Protein AF-A0A8S2XPZ8-F1 (afdb_monomer)

Mean predicted aligned error: 6.96 Å

Secondary structure (DSSP, 8-state):
---HHHHHHHHHHHHHHHHHHTGGG-HHHHHH---STTHHHHHHHHHHHHSS-GGGTTT-EEEEEEEETTTEEEEEEEE----S-SSS-HHHHHHHHHHHHHHHHHTPPP--HHHHHHHHHHHHHTTT-SSB---S-GGGPPTT-EEEEEE-TT--EEEEE--GGG--S-TT--HHHHHHHHHHHHHHTT--

Sequence (192 aa):
SNDKDLERELIQLSQELYEQKTLPGLYFSQNMGNMYTPSAYYSLFSFLSSKPDAEQLYGQRILLFSYGSGLASSMYSLVCRKVQESRFTLTQLQKSIRRARHILDHERIELAPDLIDKLLTEREKNDHQVPFVPSQPIGILKPGDIYLKSIDKNHRRFYEKFHADDTSMNKNTDIPQLYTQYFQDHQINGST

Organism: NCBI:txid392030

Foldseek 3Di:
DDDVVVVVVVCVVCVVVCVVQQVQLCVCCVLPPDPAPCSQVSSVLSNLLSDPDLVVQAQDKHWTWHDDPPGDIDIDIDHQHQDPDDPPHSVVSSVVSVVVVCCSVPVDDDEDPVLVVVVVVVCVVCVPDAFDADPADPVSDDQQDKDWGTAHPVRDTDIDGDHPVVPPDDPPDPNNVSSVVVVVVVVVVVPD

Solvent-accessible surface area (backbone atoms only — not comparable to full-atom values): 11766 Å² total; per-residue (Å²): 138,83,61,66,67,61,50,53,52,51,51,64,74,39,41,71,57,37,60,72,72,44,52,48,22,37,57,48,46,76,77,68,48,88,66,64,89,56,42,58,56,41,22,49,49,21,37,60,54,65,44,95,48,54,76,80,42,50,75,41,73,48,80,46,71,45,79,46,93,94,81,54,68,53,75,52,74,49,68,39,70,86,67,92,59,85,79,85,32,61,60,55,52,36,53,55,49,50,52,53,48,50,42,65,77,71,66,62,82,82,68,58,69,72,57,51,51,51,54,52,53,52,52,60,69,52,54,92,56,62,63,37,63,75,81,71,82,69,84,83,64,50,73,69,42,74,46,77,55,34,29,39,80,82,70,50,74,41,70,44,66,42,52,74,82,75,54,90,62,65,99,78,67,57,59,62,58,53,53,53,50,51,53,54,58,56,56,66,70,69,77,120

Radius of gyration: 22.33 Å; Cα contacts (8 Å, |Δi|>4): 172; chains: 1; bounding box: 45×51×55 Å

InterPro domains:
  IPR013746 Hydroxymethylglutaryl-coenzyme A synthase, C-terminal domain [PF08540] (2-160)
  IPR016039 Thiolase-like [G3DSA:3.40.47.10] (1-162)
  IPR016039 Thiolase-like [SSF53901] (9-159)

Nearest PDB structures (foldseek):
  2p8u-assembly1_B  TM=9.304E-01  e=2.264E-10  Homo sapiens
  2wya-assembly2_D  TM=9.176E-01  e=1.082E-09  Homo sapiens
  7cqt-assembly1_A  TM=9.306E-01  e=4.067E-09  Brassica juncea
  7cqt-assembly1_B  TM=9.323E-01  e=3.342E-08  Brassica juncea
  2f9a-assembly1_A-2  TM=8.661E-01  e=1.623E-08  Brassica juncea

Structure (mmCIF, N/CA/C/O backbone):
data_AF-A0A8S2XPZ8-F1
#
_entry.id   AF-A0A8S2XPZ8-F1
#
loop_
_atom_site.group_PDB
_atom_site.id
_atom_site.type_symbol
_atom_site.label_atom_id
_atom_site.label_alt_id
_atom_site.label_comp_id
_atom_site.label_asym_id
_atom_site.label_entity_id
_atom_site.label_seq_id
_atom_site.pdbx_PDB_ins_code
_atom_site.Cartn_x
_atom_site.Cartn_y
_atom_site.Cartn_z
_atom_site.occupancy
_atom_site.B_iso_or_equiv
_atom_site.auth_seq_id
_atom_site.auth_comp_id
_atom_site.auth_asym_id
_atom_site.auth_atom_id
_atom_site.pdbx_PDB_model_num
ATOM 1 N N . SER A 1 1 ? -16.728 29.020 -1.779 1.00 51.88 1 SER A N 1
ATOM 2 C CA . SER A 1 1 ? -16.481 29.614 -0.456 1.00 51.88 1 SER A CA 1
ATOM 3 C C . SER A 1 1 ? -15.532 28.685 0.269 1.00 51.88 1 SER A C 1
ATOM 5 O O . SER A 1 1 ? -15.907 27.536 0.452 1.00 51.88 1 SER A O 1
ATOM 7 N N . ASN A 1 2 ? -14.295 29.105 0.539 1.00 70.75 2 ASN A N 1
ATOM 8 C CA . ASN A 1 2 ? -13.342 28.320 1.325 1.00 70.75 2 ASN A CA 1
ATOM 9 C C . ASN A 1 2 ? -12.983 29.166 2.548 1.00 70.75 2 ASN A C 1
ATOM 11 O O . ASN A 1 2 ? -12.209 30.117 2.430 1.00 70.75 2 ASN A O 1
ATOM 15 N N . ASP A 1 3 ? -13.658 28.899 3.661 1.00 90.44 3 ASP A N 1
ATOM 16 C CA . ASP A 1 3 ? -13.519 29.666 4.895 1.00 90.44 3 ASP A CA 1
ATOM 17 C C . ASP A 1 3 ? -12.366 29.088 5.723 1.00 90.44 3 ASP A C 1
ATOM 19 O O . ASP A 1 3 ? -12.495 28.050 6.374 1.00 90.44 3 ASP A O 1
ATOM 23 N N . LYS A 1 4 ? -11.212 29.758 5.647 1.00 90.88 4 LYS A N 1
ATOM 24 C CA . LYS A 1 4 ? -9.979 29.332 6.320 1.00 90.88 4 LYS A CA 1
ATOM 25 C C . LYS A 1 4 ? -10.045 29.479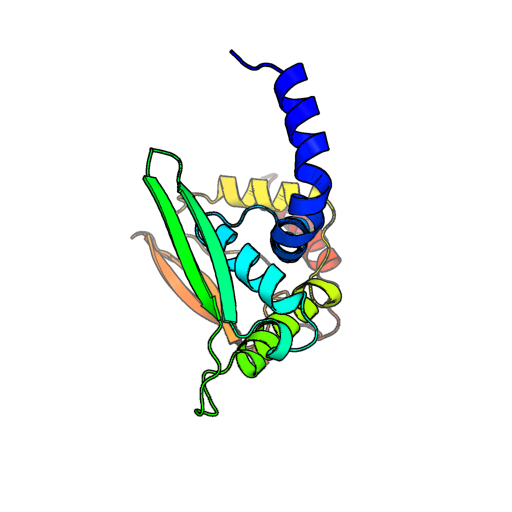 7.838 1.00 90.88 4 LYS A C 1
ATOM 27 O O . LYS A 1 4 ? -9.281 28.809 8.533 1.00 90.88 4 LYS A O 1
ATOM 32 N N . ASP A 1 5 ? -10.881 30.378 8.349 1.00 91.69 5 ASP A N 1
ATOM 33 C CA . ASP A 1 5 ? -10.999 30.584 9.790 1.00 91.69 5 ASP A CA 1
ATOM 34 C C . ASP A 1 5 ? -11.887 29.495 10.399 1.00 91.69 5 ASP A C 1
ATOM 36 O O . ASP A 1 5 ? -11.485 28.887 11.392 1.00 91.69 5 ASP A O 1
ATOM 40 N N . LEU A 1 6 ? -12.985 29.132 9.722 1.00 93.00 6 LEU A N 1
ATOM 41 C CA . LEU A 1 6 ? -13.787 27.954 10.073 1.00 93.00 6 LEU A CA 1
ATOM 42 C C . LEU A 1 6 ? -12.962 26.657 10.008 1.00 93.00 6 LEU A C 1
ATOM 44 O O . LEU A 1 6 ? -13.044 25.825 10.909 1.00 93.00 6 LEU A O 1
ATOM 48 N N . GLU A 1 7 ? -12.147 26.477 8.962 1.00 92.69 7 GLU A N 1
ATOM 49 C CA . GLU A 1 7 ? -11.255 25.315 8.841 1.00 92.69 7 GLU A CA 1
ATOM 50 C C . GLU A 1 7 ? -10.293 25.219 10.035 1.00 92.69 7 GLU A C 1
ATOM 52 O O . GLU A 1 7 ? -10.154 24.154 10.640 1.00 92.69 7 GLU A O 1
ATOM 57 N N . ARG A 1 8 ? -9.662 26.338 10.417 1.00 93.19 8 ARG A N 1
ATOM 58 C CA . ARG A 1 8 ? -8.725 26.387 11.547 1.00 93.19 8 ARG A CA 1
ATOM 59 C C . ARG A 1 8 ? -9.405 26.017 12.863 1.00 93.19 8 ARG A C 1
ATOM 61 O O . ARG A 1 8 ? -8.837 25.248 13.637 1.00 93.19 8 ARG A O 1
ATOM 68 N N . GLU A 1 9 ? -10.603 26.541 13.102 1.00 94.88 9 GLU A N 1
ATOM 69 C CA . GLU A 1 9 ? -11.381 26.245 14.305 1.00 94.88 9 GLU A CA 1
ATOM 70 C C . GLU A 1 9 ? -11.776 24.761 14.367 1.00 94.88 9 GLU A C 1
ATOM 72 O O . GLU A 1 9 ? -11.548 24.097 15.378 1.00 94.88 9 GLU A O 1
ATOM 77 N N . LEU A 1 10 ? -12.272 24.190 13.262 1.00 94.44 10 LEU A N 1
ATOM 78 C CA . LEU A 1 10 ? -12.634 22.770 13.191 1.00 94.44 10 LEU A CA 1
ATOM 79 C C . LEU A 1 10 ? -11.428 21.841 13.384 1.00 94.44 10 LEU A C 1
ATOM 81 O O . LEU A 1 10 ? -11.558 20.804 14.039 1.00 94.44 10 LEU A O 1
ATOM 85 N N . ILE A 1 11 ? -10.255 22.197 12.851 1.00 94.88 11 ILE A N 1
ATOM 86 C CA . ILE A 1 11 ? -9.014 21.440 13.079 1.00 94.88 11 ILE A CA 1
ATOM 87 C C . ILE A 1 11 ? -8.659 21.438 14.569 1.00 94.88 11 ILE A C 1
ATOM 89 O O . ILE A 1 11 ? -8.387 20.374 15.122 1.00 94.88 11 ILE A O 1
ATOM 93 N N . GLN A 1 12 ? -8.708 22.596 15.234 1.00 95.19 12 GLN A N 1
ATOM 94 C CA . GLN A 1 12 ? -8.408 22.695 16.666 1.00 95.19 12 GLN A CA 1
ATOM 95 C C . GLN A 1 12 ? -9.396 21.883 17.511 1.00 95.19 12 GLN A C 1
ATOM 97 O O . GLN A 1 12 ? -8.982 21.107 18.370 1.00 95.19 12 GLN A O 1
ATOM 102 N N . LEU A 1 13 ? -10.696 21.994 17.229 1.00 96.62 13 LEU A N 1
ATOM 103 C CA . LEU A 1 13 ? -11.740 21.264 17.955 1.00 96.62 13 LEU A CA 1
ATOM 104 C C . LEU A 1 13 ? -11.669 19.744 17.744 1.00 96.62 13 LEU A C 1
ATOM 106 O O . LEU A 1 13 ? -12.051 18.978 18.627 1.00 96.62 13 LEU A O 1
ATOM 110 N N . SER A 1 14 ? -11.201 19.291 16.578 1.00 96.38 14 SER A N 1
ATOM 111 C CA . SER A 1 14 ? -11.134 17.865 16.230 1.00 96.38 14 SER A CA 1
ATOM 112 C C . SER A 1 14 ? -9.785 17.207 16.521 1.00 96.38 14 SER A C 1
ATOM 114 O O . SER A 1 14 ? -9.662 15.997 16.317 1.00 96.38 14 SER A O 1
ATOM 116 N N . GLN A 1 15 ? -8.797 17.952 17.028 1.00 97.25 15 GLN A N 1
ATOM 117 C CA . GLN A 1 15 ? -7.425 17.473 17.202 1.00 97.25 15 GLN A CA 1
ATOM 118 C C . GLN A 1 15 ? -7.344 16.179 18.025 1.00 97.25 15 GLN A C 1
ATOM 120 O O . GLN A 1 15 ? -6.780 15.190 17.559 1.00 97.25 15 GLN A O 1
ATOM 125 N N . GLU A 1 16 ? -7.963 16.145 19.207 1.00 97.69 16 GLU A N 1
ATOM 126 C CA . GLU A 1 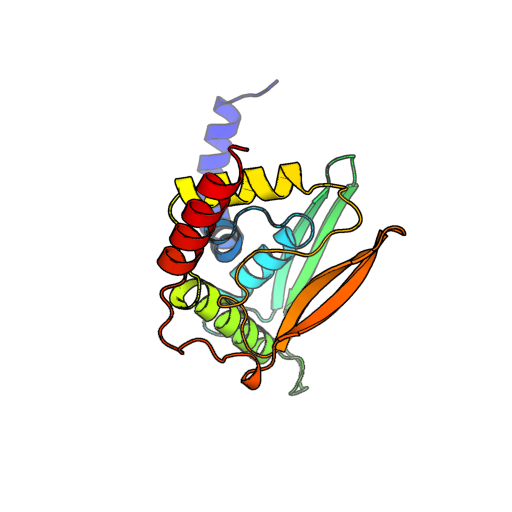16 ? -7.931 14.961 20.075 1.00 97.69 16 GLU A CA 1
ATOM 127 C C . GLU A 1 16 ? -8.571 13.739 19.390 1.00 97.69 16 GLU A C 1
ATOM 129 O O . GLU A 1 16 ? -8.035 12.628 19.413 1.00 97.69 16 GLU A O 1
ATOM 134 N N . LEU A 1 17 ? -9.704 13.943 18.708 1.00 96.62 17 LEU A N 1
ATOM 135 C CA . LEU A 1 17 ? -10.384 12.881 17.969 1.00 96.62 17 LEU A CA 1
ATOM 136 C C . LEU A 1 17 ? -9.533 12.371 16.805 1.00 96.62 17 LEU A C 1
ATOM 138 O O . LEU A 1 17 ? -9.491 11.164 16.563 1.00 96.62 17 LEU A O 1
ATOM 142 N N . TYR A 1 18 ? -8.858 13.269 16.092 1.00 96.62 18 TYR A N 1
ATOM 143 C CA . TYR A 1 18 ? -7.959 12.922 15.002 1.00 96.62 18 TYR A CA 1
ATOM 144 C C . TYR A 1 18 ? -6.771 12.093 15.502 1.00 96.62 18 TYR A C 1
ATOM 146 O O . TYR A 1 18 ? -6.497 11.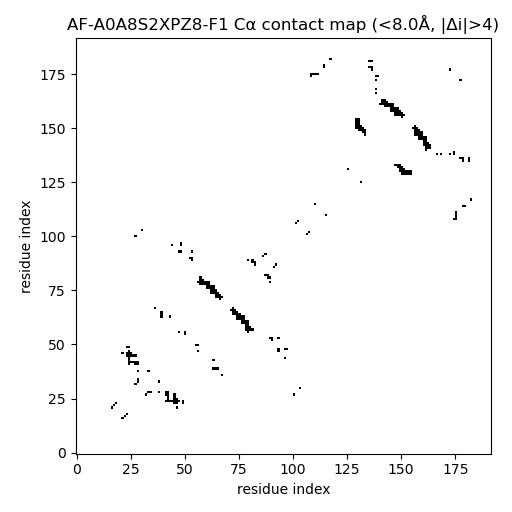028 14.942 1.00 96.62 18 TYR A O 1
ATOM 154 N N . GLU A 1 19 ? -6.111 12.527 16.576 1.00 96.75 19 GLU A N 1
ATOM 155 C CA . GLU A 1 19 ? -4.972 11.825 17.178 1.00 96.75 19 GLU A CA 1
ATOM 156 C C . GLU A 1 19 ? -5.354 10.413 17.641 1.00 96.75 19 GLU A C 1
ATOM 158 O O . GLU A 1 19 ? -4.600 9.459 17.445 1.00 96.75 19 GLU A O 1
ATOM 163 N N . GLN A 1 20 ? -6.558 10.248 18.193 1.00 94.69 20 GLN A N 1
ATOM 164 C CA . GLN A 1 20 ? -7.028 8.955 18.687 1.00 94.69 20 GLN A CA 1
ATOM 165 C C . GLN A 1 20 ? -7.553 8.027 17.581 1.00 94.69 20 GLN A C 1
ATOM 167 O O . GLN A 1 20 ? -7.330 6.813 17.638 1.00 94.69 20 GLN A O 1
ATOM 172 N N . LYS A 1 21 ? -8.291 8.564 16.599 1.00 95.62 21 LYS A N 1
ATOM 173 C CA . LYS A 1 21 ? -9.099 7.761 15.659 1.00 95.62 21 LYS A CA 1
ATOM 174 C C . LYS A 1 21 ? -8.547 7.704 14.240 1.00 95.62 21 LYS A C 1
ATOM 176 O O . LYS A 1 21 ? -8.837 6.740 13.537 1.00 95.62 21 LYS A O 1
ATOM 181 N N . THR A 1 22 ? -7.753 8.688 13.829 1.00 96.06 22 THR A N 1
ATOM 182 C CA . THR A 1 22 ? -7.311 8.831 12.435 1.00 96.06 22 THR A CA 1
ATOM 183 C C . THR A 1 22 ? -5.806 8.676 12.300 1.00 96.06 22 THR A C 1
ATOM 185 O O . THR A 1 22 ? -5.358 7.873 11.485 1.00 96.06 22 THR A O 1
ATOM 188 N N . LEU A 1 23 ? -5.022 9.371 13.129 1.00 97.12 23 LEU A N 1
ATOM 189 C CA . LEU A 1 23 ? -3.558 9.362 13.081 1.00 97.12 23 LEU A CA 1
ATOM 190 C C . LEU A 1 23 ? -2.943 7.944 13.096 1.00 97.12 23 LEU A C 1
ATOM 192 O O . LEU A 1 23 ? -2.063 7.683 12.271 1.00 97.12 23 LEU A O 1
ATOM 196 N N . PRO A 1 24 ? -3.421 6.976 13.910 1.00 96.25 24 PRO A N 1
ATOM 197 C CA . PRO A 1 24 ? -2.881 5.613 13.888 1.00 96.25 24 PRO A CA 1
ATOM 198 C C . PRO A 1 24 ? -3.115 4.886 12.552 1.00 96.25 24 PRO A C 1
ATOM 200 O O . PRO A 1 24 ? -2.430 3.915 12.236 1.00 96.25 24 PRO A O 1
ATOM 203 N N . GLY A 1 25 ? -4.079 5.357 11.757 1.00 96.12 25 GLY A N 1
ATOM 204 C CA . GLY A 1 25 ? -4.404 4.877 10.419 1.00 96.12 25 GLY A CA 1
ATOM 205 C C . GLY A 1 25 ? -3.558 5.485 9.295 1.00 96.12 25 GLY A C 1
ATOM 206 O O . GLY A 1 25 ? -3.831 5.203 8.133 1.00 96.12 25 GLY A O 1
ATOM 207 N N . LEU A 1 26 ? -2.556 6.322 9.580 1.00 96.19 26 LEU A N 1
ATOM 208 C CA . LEU A 1 26 ? -1.812 7.040 8.531 1.00 96.19 26 LEU A CA 1
ATOM 209 C C . LEU A 1 26 ? -0.425 6.474 8.217 1.00 96.19 26 LEU A C 1
ATOM 211 O O . LEU A 1 26 ? 0.185 6.910 7.246 1.00 96.19 26 LEU A O 1
ATOM 215 N N . TYR A 1 27 ? 0.051 5.483 8.977 1.00 96.19 27 TYR A N 1
ATOM 216 C CA . TYR A 1 27 ? 1.421 4.974 8.871 1.00 96.19 27 TYR A CA 1
ATOM 217 C C . TYR A 1 27 ? 1.841 4.599 7.441 1.00 96.19 27 TYR A C 1
ATOM 219 O O . TYR A 1 27 ? 2.825 5.127 6.926 1.00 96.19 27 TYR A O 1
ATOM 227 N N . PHE A 1 28 ? 1.101 3.704 6.778 1.00 95.38 28 PHE A N 1
ATOM 228 C CA . PHE A 1 28 ? 1.448 3.273 5.420 1.00 95.38 28 PHE A CA 1
ATOM 229 C C . PHE A 1 28 ? 1.336 4.425 4.417 1.00 95.38 28 PHE A C 1
ATOM 231 O O . PHE A 1 28 ? 2.235 4.608 3.603 1.00 95.38 28 PHE A O 1
ATOM 238 N N . SER A 1 29 ? 0.288 5.244 4.512 1.00 93.69 29 SER A N 1
ATOM 239 C CA . SER A 1 29 ? 0.068 6.375 3.602 1.00 93.69 29 SER A CA 1
ATOM 240 C C . SER A 1 29 ? 1.183 7.424 3.694 1.00 93.69 29 SER A C 1
ATOM 242 O O . SER A 1 29 ? 1.612 7.947 2.671 1.00 93.69 29 SER A O 1
ATOM 244 N N . GLN A 1 30 ? 1.701 7.693 4.897 1.00 94.94 30 GLN A N 1
ATOM 245 C CA . GLN A 1 30 ? 2.823 8.617 5.109 1.00 94.94 30 GLN A CA 1
ATOM 246 C C . GLN A 1 30 ? 4.147 8.092 4.535 1.00 94.94 30 GLN A C 1
ATOM 248 O O . GLN A 1 30 ? 4.971 8.883 4.092 1.00 94.94 30 GLN A O 1
ATOM 253 N N . ASN A 1 31 ? 4.351 6.772 4.522 1.00 95.00 31 ASN A N 1
ATOM 254 C CA . ASN A 1 31 ? 5.620 6.156 4.119 1.00 95.00 31 ASN A CA 1
ATOM 255 C C . ASN A 1 31 ? 5.646 5.650 2.663 1.00 95.00 31 ASN A C 1
ATOM 257 O O . ASN A 1 31 ? 6.723 5.379 2.124 1.00 95.00 31 ASN A O 1
ATOM 261 N N . MET A 1 32 ? 4.477 5.493 2.032 1.00 93.06 32 MET A N 1
ATOM 262 C CA . MET A 1 32 ? 4.320 4.967 0.668 1.00 93.06 32 MET A CA 1
ATOM 263 C C . MET A 1 32 ? 3.649 5.947 -0.303 1.00 93.06 32 MET A C 1
ATOM 265 O O . MET A 1 32 ? 3.657 5.702 -1.507 1.00 93.06 32 MET A O 1
ATOM 269 N N . GLY A 1 33 ? 3.060 7.036 0.196 1.00 93.12 33 GLY A N 1
ATOM 270 C CA . GLY A 1 33 ? 2.279 7.961 -0.618 1.00 93.12 33 GLY A CA 1
ATOM 271 C C . GLY A 1 33 ? 0.923 7.388 -1.043 1.00 93.12 33 GLY A C 1
ATOM 272 O O . GLY A 1 33 ? 0.385 6.457 -0.439 1.00 93.12 33 GLY A O 1
ATOM 273 N N . ASN A 1 34 ? 0.336 7.984 -2.084 1.00 92.56 34 ASN A N 1
ATOM 274 C CA . ASN A 1 34 ? -0.973 7.578 -2.585 1.00 92.56 34 ASN A CA 1
ATOM 275 C C . ASN A 1 34 ? -0.871 6.311 -3.444 1.00 92.56 34 ASN A C 1
ATOM 277 O O . ASN A 1 34 ? -0.185 6.295 -4.461 1.00 92.56 34 ASN A O 1
ATOM 281 N N . MET A 1 35 ? -1.628 5.280 -3.073 1.00 92.38 35 MET A N 1
ATOM 282 C CA . MET A 1 35 ? -1.703 4.019 -3.808 1.00 92.38 35 MET A CA 1
ATOM 283 C C . MET A 1 35 ? -2.998 3.863 -4.615 1.00 92.38 35 MET A C 1
ATOM 285 O O . MET A 1 35 ? -3.239 2.792 -5.159 1.00 92.38 35 MET A O 1
ATOM 289 N N . TYR A 1 36 ? -3.825 4.909 -4.713 1.00 93.38 36 TYR A N 1
ATOM 290 C CA . TYR A 1 36 ? -5.157 4.902 -5.327 1.00 93.38 36 TYR A CA 1
ATOM 291 C C . TYR A 1 36 ? -6.142 3.974 -4.597 1.00 93.38 36 TYR A C 1
ATOM 293 O O . TYR A 1 36 ? -6.367 4.124 -3.398 1.00 93.38 36 TYR A O 1
ATOM 301 N N . THR A 1 37 ? -6.769 3.029 -5.300 1.00 93.88 37 THR A N 1
ATOM 302 C CA . THR A 1 37 ? -7.821 2.142 -4.782 1.00 93.88 37 THR A CA 1
ATOM 303 C C . THR A 1 37 ? -7.503 1.484 -3.427 1.00 93.88 37 THR A C 1
ATOM 305 O O . THR A 1 37 ? -8.373 1.502 -2.553 1.00 93.88 37 THR A O 1
ATOM 308 N N . PRO A 1 38 ? -6.302 0.925 -3.178 1.00 94.44 38 PRO A N 1
ATOM 309 C CA . PRO A 1 38 ? -5.988 0.310 -1.894 1.00 94.44 38 PRO A CA 1
ATOM 310 C C . PRO A 1 38 ? -5.738 1.297 -0.738 1.00 94.44 38 PRO A C 1
ATOM 312 O O . PRO A 1 38 ? -5.680 0.844 0.405 1.00 94.44 38 PRO A O 1
ATOM 315 N N . SER A 1 39 ? -5.616 2.613 -0.970 1.00 94.44 39 SER A N 1
ATOM 316 C CA . SER A 1 39 ? -5.226 3.593 0.065 1.00 94.44 39 SER A CA 1
ATOM 317 C C . SER A 1 39 ? -6.099 3.522 1.327 1.00 94.44 39 SER A C 1
ATOM 319 O O . SER A 1 39 ? -5.573 3.479 2.438 1.00 94.44 39 SER A O 1
ATOM 321 N N . ALA A 1 40 ? -7.425 3.402 1.182 1.00 94.62 40 ALA A N 1
ATOM 322 C CA . ALA A 1 40 ? -8.335 3.277 2.328 1.00 94.62 40 ALA A CA 1
ATOM 323 C C . ALA A 1 40 ? -8.084 2.000 3.162 1.00 94.62 40 ALA A C 1
ATOM 325 O O . ALA A 1 40 ? -8.188 2.016 4.390 1.00 94.62 40 ALA A O 1
ATOM 326 N N . TYR A 1 41 ? -7.706 0.895 2.513 1.00 95.81 41 TYR A N 1
ATOM 327 C CA . TYR A 1 41 ? -7.411 -0.374 3.183 1.00 95.81 41 TYR A CA 1
ATOM 328 C C . TYR A 1 41 ? -6.034 -0.368 3.847 1.00 95.81 41 TYR A C 1
ATOM 330 O O . TYR A 1 41 ? -5.870 -0.936 4.923 1.00 95.81 41 TYR A O 1
ATOM 338 N N . TYR A 1 42 ? -5.053 0.328 3.274 1.00 95.44 42 TYR A N 1
ATOM 339 C CA . TYR A 1 42 ? -3.777 0.558 3.952 1.00 95.44 42 TYR A CA 1
ATOM 340 C C . TYR A 1 42 ? -3.934 1.427 5.197 1.00 95.44 42 TYR A C 1
ATOM 342 O O . TYR A 1 42 ? -3.246 1.192 6.196 1.00 95.44 42 TYR A O 1
ATOM 350 N N . SER A 1 43 ? -4.883 2.365 5.198 1.00 95.88 43 SER A N 1
ATOM 351 C CA . SER A 1 43 ? -5.227 3.087 6.420 1.00 95.88 43 SER A CA 1
ATOM 352 C C . SER A 1 43 ? -5.840 2.178 7.485 1.00 95.88 43 SER A C 1
ATOM 354 O O . SER A 1 43 ? -5.447 2.237 8.652 1.00 95.88 43 SER A O 1
ATOM 356 N N . LEU A 1 44 ? -6.716 1.252 7.084 1.00 96.69 44 LEU A N 1
ATOM 357 C CA . LEU A 1 44 ? -7.218 0.203 7.974 1.00 96.69 44 LEU A CA 1
ATOM 358 C C . LEU A 1 44 ? -6.079 -0.668 8.525 1.00 96.69 44 LEU A C 1
ATOM 360 O O . LEU A 1 44 ? -6.012 -0.891 9.731 1.00 96.69 44 LEU A O 1
ATOM 364 N N . PHE A 1 45 ? -5.161 -1.140 7.680 1.00 96.06 45 PHE A N 1
ATOM 365 C CA . PHE A 1 45 ? -4.034 -1.966 8.122 1.00 96.06 45 PHE A CA 1
ATOM 366 C C . PHE A 1 45 ? -3.098 -1.215 9.071 1.00 96.06 45 PHE A C 1
ATOM 368 O O . PHE A 1 45 ? -2.674 -1.785 10.078 1.00 96.06 45 PHE A O 1
ATOM 375 N N . SER A 1 46 ? -2.838 0.069 8.805 1.00 96.25 46 SER A N 1
ATOM 376 C CA . SER A 1 46 ? -2.092 0.948 9.712 1.00 96.25 46 SER A CA 1
ATOM 377 C C . SER A 1 46 ? -2.759 0.972 11.087 1.00 96.25 46 SER A C 1
ATOM 379 O O . SER A 1 46 ? -2.125 0.609 12.080 1.00 96.25 46 SER A O 1
ATOM 381 N N . PHE A 1 47 ? -4.066 1.257 11.131 1.00 96.75 47 PHE A N 1
ATOM 382 C CA . PHE A 1 47 ? -4.831 1.317 12.375 1.00 96.75 47 PHE A CA 1
ATOM 383 C C . PHE A 1 47 ? -4.805 -0.018 13.132 1.00 96.75 47 PHE A C 1
ATOM 385 O O . PHE A 1 47 ? -4.488 -0.044 14.322 1.00 96.75 47 PHE A O 1
ATOM 392 N N . LEU A 1 48 ? -5.061 -1.139 12.450 1.00 96.00 48 LEU A N 1
ATOM 393 C CA . LEU A 1 48 ? -5.033 -2.473 13.061 1.00 96.00 48 LEU A CA 1
ATOM 394 C C . LEU A 1 48 ? -3.648 -2.820 13.627 1.00 96.00 48 LEU A C 1
ATOM 396 O O . LEU A 1 48 ? -3.555 -3.442 14.684 1.00 96.00 48 LEU A O 1
ATOM 400 N N . SER A 1 49 ? -2.569 -2.416 12.953 1.00 94.19 49 SER A N 1
ATOM 401 C CA . SER A 1 49 ? -1.194 -2.666 13.407 1.00 94.19 49 SER A CA 1
ATOM 402 C C . SER A 1 49 ? -0.708 -1.708 14.499 1.00 94.19 49 SER A C 1
ATOM 404 O O . SER A 1 49 ? 0.266 -2.024 15.181 1.00 94.19 49 SER A O 1
ATOM 406 N N . SER A 1 50 ? -1.388 -0.571 14.690 1.00 94.06 50 SER A N 1
ATOM 407 C CA . SER A 1 50 ? -1.067 0.411 15.735 1.00 94.06 50 SER A CA 1
ATOM 408 C C . SER A 1 50 ? -1.337 -0.106 17.149 1.00 94.06 50 SER A C 1
ATOM 410 O O . SER A 1 50 ? -0.759 0.393 18.113 1.00 94.06 50 SER A O 1
ATOM 412 N N . LYS A 1 51 ? -2.211 -1.111 17.285 1.00 93.69 51 LYS A N 1
ATOM 413 C CA . LYS A 1 51 ? -2.512 -1.750 18.566 1.00 93.69 51 LYS A CA 1
ATOM 414 C C . LYS A 1 51 ? -1.566 -2.937 18.787 1.00 93.69 51 LYS A C 1
ATOM 416 O O . LYS A 1 51 ? -1.434 -3.787 17.899 1.00 93.69 51 LYS A O 1
ATOM 421 N N . PRO A 1 52 ? -0.901 -3.031 19.953 1.00 89.81 52 PRO A N 1
ATOM 422 C CA . PRO A 1 52 ? 0.042 -4.116 20.218 1.00 89.81 52 PRO A CA 1
ATOM 423 C C . PRO A 1 52 ? -0.667 -5.472 20.337 1.00 89.81 52 PRO A C 1
ATOM 425 O O . PRO A 1 52 ? -0.129 -6.484 19.888 1.00 89.81 52 PRO A O 1
ATOM 428 N N . ASP A 1 53 ? -1.897 -5.480 20.851 1.00 91.50 53 ASP A N 1
ATOM 429 C CA . ASP A 1 53 ? -2.710 -6.680 21.035 1.00 91.50 53 ASP A CA 1
ATOM 430 C C . ASP A 1 53 ? -4.033 -6.579 20.258 1.00 91.50 53 ASP A C 1
ATOM 432 O O . ASP A 1 53 ? -4.676 -5.525 20.230 1.00 91.50 53 ASP A O 1
ATOM 436 N N . ALA A 1 54 ? -4.443 -7.690 19.642 1.00 93.00 54 ALA A N 1
ATOM 437 C CA . ALA A 1 54 ? -5.740 -7.850 19.000 1.00 93.00 54 ALA A CA 1
ATOM 438 C C . ALA A 1 54 ? -6.904 -7.726 19.996 1.00 93.00 54 ALA A C 1
ATOM 440 O O . ALA A 1 54 ? -7.985 -7.294 19.595 1.00 93.00 54 ALA A O 1
ATOM 441 N N . GLU A 1 55 ? -6.696 -8.039 21.281 1.00 94.19 55 GLU A N 1
ATOM 442 C CA . GLU A 1 55 ? -7.729 -7.886 22.317 1.00 94.19 55 GLU A CA 1
ATOM 443 C C . GLU A 1 55 ? -8.242 -6.444 22.424 1.00 94.19 55 GLU A C 1
ATOM 445 O O . GLU A 1 55 ? -9.430 -6.225 22.644 1.00 94.19 55 GLU A O 1
ATOM 450 N N . GLN A 1 56 ? -7.387 -5.451 22.160 1.00 94.50 56 GLN A N 1
ATOM 451 C CA . GLN A 1 56 ? -7.782 -4.038 22.175 1.00 94.50 56 GLN A CA 1
ATOM 452 C C . GLN A 1 56 ? -8.722 -3.669 21.024 1.00 94.50 56 GLN A C 1
ATOM 454 O O . GLN A 1 56 ? -9.396 -2.644 21.092 1.00 94.50 56 GLN A O 1
ATOM 459 N N . LEU A 1 57 ? -8.741 -4.466 19.954 1.00 95.38 57 LEU A N 1
ATOM 460 C CA . LEU A 1 57 ? -9.542 -4.209 18.764 1.00 95.38 57 LEU A CA 1
ATOM 461 C C . LEU A 1 57 ? -10.922 -4.857 18.853 1.00 95.38 57 LEU A C 1
ATOM 463 O O . LEU A 1 57 ? -11.838 -4.378 18.191 1.00 95.38 57 LEU A O 1
ATOM 467 N N . TYR A 1 58 ? -11.103 -5.930 19.625 1.00 95.94 58 TYR A N 1
ATOM 468 C CA . TYR A 1 58 ? -12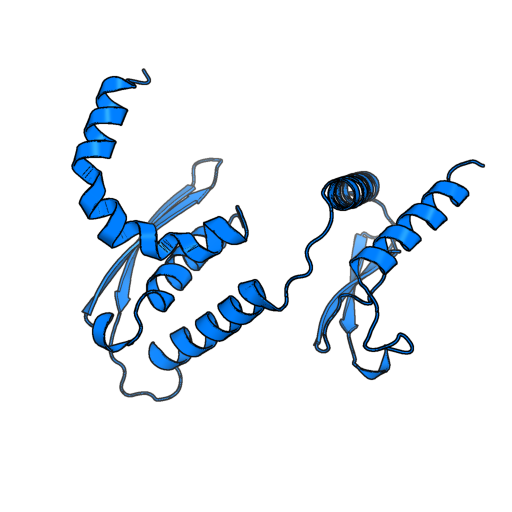.385 -6.631 19.661 1.00 95.94 58 TYR A CA 1
ATOM 469 C C . TYR A 1 58 ? -13.526 -5.723 20.139 1.00 95.94 58 TYR A C 1
ATOM 471 O O . TYR A 1 58 ? -13.396 -4.955 21.085 1.00 95.94 58 TYR A O 1
ATOM 479 N N . GLY A 1 59 ? -14.656 -5.792 19.436 1.00 95.81 59 GLY A N 1
ATOM 480 C CA . GLY A 1 59 ? -15.820 -4.935 19.653 1.00 95.81 59 GLY A CA 1
ATOM 481 C C . GLY A 1 59 ? -15.711 -3.544 19.022 1.00 95.81 59 GLY A C 1
ATOM 482 O O . GLY A 1 59 ? -16.738 -2.885 18.856 1.00 95.81 59 GLY A O 1
ATOM 483 N N . GLN A 1 60 ? -14.519 -3.097 18.606 1.00 96.12 60 GLN A N 1
ATOM 484 C CA . GLN A 1 60 ? -14.374 -1.792 17.965 1.00 96.12 60 GLN A CA 1
ATOM 485 C C . GLN A 1 60 ? -15.060 -1.758 16.598 1.00 96.12 60 GLN A C 1
ATOM 487 O O . GLN A 1 60 ? -14.976 -2.702 15.804 1.00 96.12 60 GLN A O 1
ATOM 492 N N . ARG A 1 61 ? -15.708 -0.624 16.314 1.00 97.44 61 ARG A N 1
ATOM 493 C CA . ARG A 1 61 ? -16.248 -0.290 14.998 1.00 97.44 61 ARG A CA 1
ATOM 494 C C . ARG A 1 61 ? -15.308 0.679 14.295 1.00 97.44 61 ARG A C 1
ATOM 496 O O . ARG A 1 61 ? -15.077 1.777 14.789 1.00 97.44 61 ARG A O 1
ATOM 503 N N . ILE A 1 62 ? -14.823 0.280 13.128 1.00 97.44 62 ILE A N 1
ATOM 504 C CA . ILE A 1 62 ? -13.944 1.088 12.285 1.00 97.44 62 ILE A CA 1
ATOM 505 C C . ILE A 1 62 ? -14.770 1.601 11.113 1.00 97.44 62 ILE A C 1
ATOM 507 O O . ILE A 1 62 ? -15.363 0.811 10.380 1.00 97.44 62 ILE A O 1
ATOM 511 N N . LEU A 1 63 ? -14.825 2.919 10.956 1.00 97.75 63 LEU A N 1
ATOM 512 C CA . LEU A 1 63 ? -15.463 3.577 9.822 1.00 97.75 63 LEU A CA 1
ATOM 513 C C . LEU A 1 63 ? -14.430 3.754 8.706 1.00 97.75 63 LEU A C 1
ATOM 515 O O . LEU A 1 63 ? -13.328 4.232 8.961 1.00 97.75 63 LEU A O 1
ATOM 519 N N . LEU A 1 64 ? -14.789 3.385 7.480 1.00 97.25 64 LEU A N 1
ATOM 520 C CA . LEU A 1 64 ? -13.984 3.619 6.288 1.00 97.25 64 LEU A CA 1
ATOM 521 C C . LEU A 1 64 ? -14.752 4.517 5.329 1.00 97.25 64 LEU A C 1
ATOM 523 O O . LEU A 1 64 ? -15.929 4.287 5.049 1.00 97.25 64 LEU A O 1
ATOM 527 N N . PHE A 1 65 ? -14.052 5.509 4.795 1.00 96.50 65 PHE A N 1
ATOM 528 C CA . PHE A 1 65 ? -14.535 6.355 3.717 1.00 96.50 65 PHE A CA 1
ATOM 529 C C . PHE A 1 65 ? -13.655 6.129 2.489 1.00 96.50 65 PHE A C 1
ATOM 531 O O . PHE A 1 65 ? -12.441 6.323 2.543 1.00 96.50 65 PHE A O 1
ATOM 538 N N . SER A 1 66 ? -14.263 5.673 1.397 1.00 95.69 66 SER A N 1
ATOM 539 C CA . SER A 1 66 ? -13.594 5.447 0.118 1.00 95.69 66 SER A CA 1
ATOM 540 C C . SER A 1 66 ? -14.112 6.443 -0.909 1.00 95.69 66 SER A C 1
ATOM 542 O O . SER A 1 66 ? -15.320 6.661 -1.016 1.00 95.69 66 SER A O 1
ATOM 544 N N . TYR A 1 67 ? -13.189 7.039 -1.658 1.00 95.12 67 TYR A N 1
ATOM 545 C CA . TYR A 1 67 ? -13.467 8.068 -2.650 1.00 95.12 67 TYR A CA 1
ATOM 546 C C . TYR A 1 67 ? -12.680 7.795 -3.935 1.00 95.12 67 TYR A C 1
ATOM 548 O O . TYR A 1 67 ? -11.485 7.497 -3.881 1.00 95.12 67 TYR A O 1
ATOM 556 N N . GLY A 1 68 ? -13.348 7.935 -5.080 1.00 93.69 68 GLY A N 1
ATOM 557 C CA . GLY A 1 68 ? -12.747 7.966 -6.408 1.00 93.69 68 GLY A CA 1
ATOM 558 C C . GLY A 1 68 ? -13.224 9.193 -7.183 1.00 93.69 68 GLY A C 1
ATOM 559 O O . GLY A 1 68 ? -14.425 9.479 -7.234 1.00 93.69 68 GLY A O 1
ATOM 560 N N . SER A 1 69 ? -12.284 9.918 -7.793 1.00 88.94 69 SER A N 1
ATOM 561 C CA . SER A 1 69 ? -12.598 11.067 -8.645 1.00 88.94 69 SER A CA 1
ATOM 562 C C . SER A 1 69 ? -13.462 10.639 -9.840 1.00 88.94 69 SER A C 1
ATOM 564 O O . SER A 1 69 ? -13.343 9.526 -10.349 1.00 88.94 69 SER A O 1
ATOM 566 N N . GLY A 1 70 ? -14.391 11.503 -10.253 1.00 86.19 70 GLY A N 1
ATOM 567 C CA . GLY A 1 70 ? -15.478 11.159 -11.174 1.00 86.19 70 GLY A CA 1
ATOM 568 C C . GLY A 1 70 ? -16.813 11.452 -10.506 1.00 86.19 70 GLY A C 1
ATOM 569 O O . GLY A 1 70 ? -17.410 12.458 -10.859 1.00 86.19 70 GLY A O 1
ATOM 570 N N . LEU A 1 71 ? -17.202 10.635 -9.506 1.00 75.44 71 LEU A N 1
ATOM 571 C CA . LEU A 1 71 ? -18.133 10.967 -8.392 1.00 75.44 71 LEU A CA 1
ATOM 572 C C . LEU A 1 71 ? -18.504 9.763 -7.485 1.00 75.44 71 LEU A C 1
ATOM 574 O O . LEU A 1 71 ? -19.521 9.801 -6.796 1.00 75.44 71 LEU A O 1
ATOM 578 N N . ALA A 1 72 ? -17.717 8.681 -7.457 1.00 93.38 72 ALA A N 1
ATOM 579 C CA . ALA A 1 72 ? -18.072 7.496 -6.673 1.00 93.38 72 ALA A CA 1
ATOM 580 C C . ALA A 1 72 ? -17.452 7.555 -5.271 1.00 93.38 72 ALA A C 1
ATOM 582 O O . ALA A 1 72 ? -16.230 7.608 -5.116 1.00 93.38 72 ALA A O 1
ATOM 583 N N . SER A 1 73 ? -18.293 7.506 -4.241 1.00 95.44 73 SER A N 1
ATOM 584 C CA . SER A 1 73 ? -17.848 7.375 -2.858 1.00 95.44 73 SER A CA 1
ATOM 585 C C . SER A 1 73 ? -18.744 6.426 -2.077 1.00 95.44 73 SER A C 1
ATOM 587 O O . SER A 1 73 ? -19.913 6.220 -2.403 1.00 95.44 73 SER A O 1
ATOM 589 N N . SER A 1 74 ? -18.170 5.806 -1.052 1.00 96.50 74 SER A N 1
ATOM 590 C CA . SER A 1 74 ? -18.907 4.954 -0.130 1.00 96.50 74 SER A CA 1
ATOM 591 C C . SER A 1 74 ? -18.316 5.070 1.264 1.00 96.50 74 SER A C 1
ATOM 593 O O . SER A 1 74 ? -17.095 5.037 1.447 1.00 96.50 74 SER A O 1
ATOM 595 N N . MET A 1 75 ? -19.202 5.197 2.247 1.00 97.50 75 MET A N 1
ATOM 596 C CA . MET A 1 75 ? -18.869 5.115 3.659 1.00 97.50 75 MET A CA 1
ATOM 597 C C . MET A 1 75 ? -19.469 3.833 4.221 1.00 97.50 75 MET A C 1
ATOM 599 O O . MET A 1 75 ? -20.672 3.602 4.121 1.00 97.50 75 MET A O 1
ATOM 603 N N . TYR A 1 76 ? -18.631 3.000 4.821 1.00 97.56 76 TYR A N 1
ATOM 604 C CA . TYR A 1 76 ? -19.046 1.737 5.420 1.00 97.56 76 TYR A CA 1
ATOM 605 C C . TYR A 1 76 ? -18.276 1.496 6.713 1.00 97.56 76 TYR A C 1
ATOM 607 O O . TYR A 1 76 ? -17.313 2.196 7.022 1.00 97.56 76 TYR A O 1
ATOM 615 N N . SER A 1 77 ? -18.713 0.521 7.507 1.00 97.50 77 SER A N 1
ATOM 616 C CA . SER A 1 77 ? -18.039 0.200 8.762 1.00 97.50 77 SER A CA 1
ATOM 617 C C . SER A 1 77 ? -17.792 -1.288 8.919 1.00 97.50 77 SER A C 1
ATOM 619 O O . SER A 1 77 ? -18.556 -2.121 8.432 1.00 97.50 77 SER A O 1
ATOM 621 N N . LEU A 1 78 ? -16.714 -1.602 9.625 1.00 97.06 78 LEU A N 1
ATOM 622 C CA . LEU A 1 78 ? -16.316 -2.949 9.996 1.00 97.06 78 LEU A CA 1
ATOM 623 C C . LEU A 1 78 ? -16.364 -3.069 11.516 1.00 97.06 78 LEU A C 1
ATOM 625 O O . LEU A 1 78 ? -16.068 -2.112 12.229 1.00 97.06 78 LEU A O 1
ATOM 629 N N . VAL A 1 79 ? -16.730 -4.247 12.017 1.00 96.88 79 VAL A N 1
ATOM 630 C CA . VAL A 1 79 ? -16.673 -4.556 13.449 1.00 96.88 79 VAL A CA 1
ATOM 631 C C . VAL A 1 79 ? -15.636 -5.643 13.657 1.00 96.88 79 VAL A C 1
ATOM 633 O O . VAL A 1 79 ? -15.753 -6.73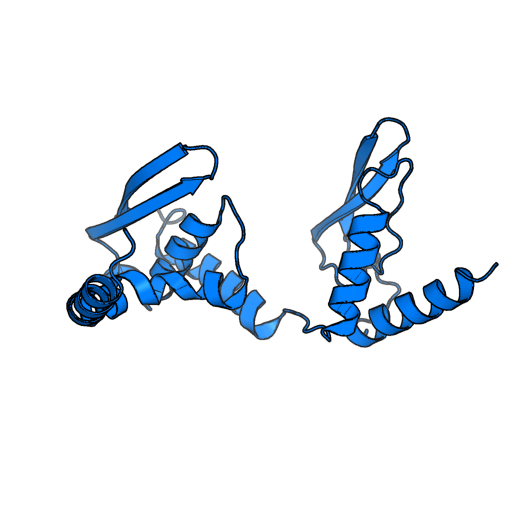0 13.091 1.00 96.88 79 VAL A O 1
ATOM 636 N N . CYS A 1 80 ? -14.640 -5.351 14.480 1.00 95.44 80 CYS A N 1
ATOM 637 C CA . CYS A 1 80 ? -13.602 -6.293 14.867 1.00 95.44 80 CYS A CA 1
ATOM 638 C C . CYS A 1 80 ? -14.197 -7.354 15.800 1.00 95.44 80 CYS A C 1
ATOM 640 O O . CYS A 1 80 ? -14.575 -7.057 16.932 1.00 95.44 80 CYS A O 1
ATOM 642 N N . ARG A 1 81 ? -14.311 -8.601 15.334 1.00 93.44 81 ARG A N 1
ATOM 643 C CA . ARG A 1 81 ? -14.907 -9.703 16.105 1.00 93.44 81 ARG A CA 1
ATOM 644 C C . ARG A 1 81 ? -13.846 -10.693 16.550 1.00 93.44 81 ARG A C 1
ATOM 646 O O . ARG A 1 81 ? -12.901 -10.969 15.814 1.00 93.44 81 ARG A O 1
ATOM 653 N N . LYS A 1 82 ? -14.053 -11.264 17.733 1.00 92.38 82 LYS A N 1
ATOM 654 C CA . LYS A 1 82 ? -13.309 -12.432 18.191 1.00 92.38 82 LYS A CA 1
ATOM 655 C C . LYS A 1 82 ? -13.926 -13.670 17.551 1.00 92.38 82 LYS A C 1
ATOM 657 O O . LYS A 1 82 ? -15.140 -13.854 17.617 1.00 92.38 82 LYS A O 1
ATOM 662 N N . VAL A 1 83 ? -13.100 -14.479 16.902 1.00 89.06 83 VAL A N 1
ATOM 663 C CA . VAL A 1 83 ? -13.513 -15.731 16.256 1.00 89.06 83 VAL A CA 1
ATOM 664 C C . VAL A 1 83 ? -12.863 -16.906 16.974 1.00 89.06 83 VAL A C 1
ATOM 666 O O . VAL A 1 83 ? -11.777 -16.763 17.533 1.00 89.06 83 VAL A O 1
ATOM 669 N N . GLN A 1 84 ? -13.537 -18.055 16.983 1.00 82.56 84 GLN A N 1
ATOM 670 C CA . GLN A 1 84 ? -13.016 -19.284 17.596 1.00 82.56 84 GLN A CA 1
ATOM 671 C C . GLN A 1 84 ? -12.068 -20.049 16.656 1.00 82.56 84 GLN A C 1
ATOM 673 O O . GLN A 1 84 ? -11.302 -20.900 17.099 1.00 82.56 84 GLN A O 1
ATOM 678 N N . GLU A 1 85 ? -12.103 -19.744 15.357 1.00 81.12 85 GLU A N 1
ATOM 679 C CA . GLU A 1 85 ? -11.251 -20.366 14.346 1.00 81.12 85 GLU A CA 1
ATOM 680 C C . GLU A 1 85 ? -9.798 -19.893 14.450 1.00 81.12 85 GLU A C 1
ATOM 682 O O . GLU A 1 85 ? -9.528 -18.727 14.723 1.00 81.12 85 GLU A O 1
ATOM 687 N N . SER A 1 86 ? -8.842 -20.776 14.162 1.00 77.50 86 SER A N 1
ATOM 688 C CA . SER A 1 86 ? -7.410 -20.475 14.298 1.00 77.50 86 SER A CA 1
ATOM 689 C C . SER A 1 86 ? -6.809 -19.718 13.106 1.00 77.50 86 SER A C 1
ATOM 691 O O . SER A 1 86 ? -5.825 -18.993 13.270 1.00 77.50 86 SER A O 1
ATOM 693 N N . ARG A 1 87 ? -7.380 -19.872 11.902 1.00 83.12 87 ARG A N 1
ATOM 694 C CA . ARG A 1 87 ? -6.776 -19.380 10.650 1.00 83.12 87 ARG A CA 1
ATOM 695 C C . ARG A 1 87 ? -7.073 -17.908 10.359 1.00 83.12 87 ARG A C 1
ATOM 697 O O . ARG A 1 87 ? -6.161 -17.175 9.991 1.00 83.12 87 ARG A O 1
ATOM 704 N N . PHE A 1 88 ? -8.322 -17.474 10.513 1.00 87.44 88 PHE A N 1
ATOM 705 C CA . PHE A 1 88 ? -8.779 -16.136 10.113 1.00 87.44 88 PHE A CA 1
ATOM 706 C C . PHE A 1 88 ? -8.981 -15.211 11.321 1.00 87.44 88 PHE A C 1
ATOM 708 O O . PHE A 1 88 ? -10.063 -14.675 11.542 1.00 87.44 88 PHE A O 1
ATOM 715 N N . THR A 1 89 ? -7.931 -15.032 12.126 1.00 92.94 89 THR A N 1
ATOM 716 C CA . THR A 1 89 ? -7.966 -14.197 13.340 1.00 92.94 89 THR A CA 1
ATOM 717 C C . THR A 1 89 ? -7.332 -12.824 13.122 1.00 92.94 89 THR A C 1
ATOM 719 O O . THR A 1 89 ? -6.429 -12.662 12.295 1.00 92.94 89 THR A O 1
ATOM 722 N N . LEU A 1 90 ? -7.740 -11.832 13.926 1.00 93.75 90 LEU A N 1
ATOM 723 C CA . LEU A 1 90 ? -7.085 -10.516 13.951 1.00 93.75 90 LEU A CA 1
ATOM 724 C C . LEU A 1 90 ? -5.601 -10.622 14.318 1.00 93.75 90 LEU A C 1
ATOM 726 O O . LEU A 1 90 ? -4.788 -9.887 13.768 1.00 93.75 90 LEU A O 1
ATOM 730 N N . THR A 1 91 ? -5.227 -11.570 15.178 1.00 93.56 91 THR A N 1
ATOM 731 C CA . THR A 1 91 ? -3.829 -11.819 15.548 1.00 93.56 91 THR A CA 1
ATOM 732 C C . THR A 1 91 ? -2.986 -12.255 14.346 1.00 93.56 91 THR A C 1
ATOM 734 O O . THR A 1 91 ? -1.898 -11.717 14.136 1.00 93.56 91 THR A O 1
ATOM 737 N N . GLN A 1 92 ? -3.478 -13.192 13.523 1.00 92.94 92 GLN A N 1
ATOM 738 C CA . GLN A 1 92 ? -2.766 -13.605 12.305 1.00 92.94 92 GLN A CA 1
ATOM 739 C C . GLN A 1 92 ? -2.705 -12.467 11.280 1.00 92.94 92 GLN A C 1
ATOM 741 O O . GLN A 1 92 ? -1.658 -12.243 10.673 1.00 92.94 92 GLN A O 1
ATOM 746 N N . LEU A 1 93 ? -3.786 -11.693 11.138 1.00 94.31 93 LEU A N 1
ATOM 747 C CA . LEU A 1 93 ? -3.798 -10.511 10.277 1.00 94.31 93 LEU A CA 1
ATOM 748 C C . LEU A 1 93 ? -2.752 -9.475 10.722 1.00 94.31 93 LEU A C 1
ATOM 750 O O . LEU A 1 93 ? -1.943 -9.032 9.909 1.00 94.31 93 LEU A O 1
ATOM 754 N N . GLN A 1 94 ? -2.705 -9.135 12.014 1.00 94.81 94 GLN A N 1
ATOM 755 C CA . GLN A 1 94 ? -1.699 -8.228 12.572 1.00 94.81 94 GLN A CA 1
ATOM 756 C C . GLN A 1 94 ? -0.276 -8.746 12.351 1.00 94.81 94 GLN A C 1
ATOM 758 O O . GLN A 1 94 ? 0.609 -7.957 12.029 1.00 94.81 94 GLN A O 1
ATOM 763 N N . LYS A 1 95 ? -0.039 -10.059 12.478 1.00 93.81 95 LYS A N 1
ATOM 764 C CA . LYS A 1 95 ? 1.270 -10.666 12.192 1.00 93.81 95 LYS A CA 1
ATOM 765 C C . LYS A 1 95 ? 1.692 -10.428 10.738 1.00 93.81 95 LYS A C 1
ATOM 767 O O . LYS A 1 95 ? 2.818 -9.990 10.501 1.00 93.81 95 LYS A O 1
ATOM 772 N N . SER A 1 96 ? 0.791 -10.653 9.782 1.00 93.94 96 SER A N 1
ATOM 773 C CA . SER A 1 96 ? 1.042 -10.391 8.358 1.00 93.94 96 SER A CA 1
ATOM 774 C C . SER A 1 96 ? 1.307 -8.908 8.081 1.00 93.94 96 SER A C 1
ATOM 776 O O . SER A 1 96 ? 2.253 -8.574 7.370 1.00 93.94 96 SER A O 1
ATOM 778 N N . ILE A 1 97 ? 0.535 -8.004 8.695 1.00 95.50 97 ILE A N 1
ATOM 779 C CA . ILE A 1 97 ? 0.733 -6.556 8.537 1.00 95.50 97 ILE A CA 1
ATOM 780 C C . ILE A 1 97 ? 2.074 -6.112 9.141 1.00 95.50 97 ILE A C 1
ATOM 782 O O . ILE A 1 97 ? 2.791 -5.327 8.526 1.00 95.50 97 ILE A O 1
ATOM 786 N N . ARG A 1 98 ? 2.467 -6.640 10.308 1.00 93.31 98 ARG A N 1
ATOM 787 C CA . ARG A 1 98 ? 3.775 -6.346 10.925 1.00 93.31 98 ARG A CA 1
ATOM 788 C C . ARG A 1 98 ? 4.935 -6.802 10.048 1.00 93.31 98 ARG A C 1
ATOM 790 O O . ARG A 1 98 ? 5.922 -6.083 9.944 1.00 93.31 98 ARG A O 1
ATOM 797 N N . ARG A 1 99 ? 4.805 -7.950 9.371 1.00 93.25 99 ARG A N 1
ATOM 798 C CA . ARG A 1 99 ? 5.791 -8.378 8.369 1.00 93.25 99 ARG A CA 1
ATOM 799 C C . ARG A 1 99 ? 5.888 -7.363 7.230 1.00 93.25 99 ARG A C 1
ATOM 801 O O . ARG A 1 99 ? 7.000 -6.986 6.882 1.00 93.25 99 ARG A O 1
ATOM 808 N N . ALA A 1 100 ? 4.759 -6.900 6.690 1.00 92.56 100 ALA A N 1
ATOM 809 C CA . ALA A 1 100 ? 4.744 -5.881 5.638 1.00 92.56 100 ALA A CA 1
ATOM 810 C C . ALA A 1 100 ? 5.375 -4.555 6.100 1.00 92.56 100 ALA A C 1
ATOM 812 O O . ALA A 1 100 ? 6.164 -3.964 5.369 1.00 92.56 100 ALA A O 1
ATOM 813 N N . ARG A 1 101 ? 5.098 -4.127 7.338 1.00 94.06 101 ARG A N 1
ATOM 814 C CA . ARG A 1 101 ? 5.732 -2.955 7.955 1.00 94.06 101 ARG A CA 1
ATOM 815 C C . ARG A 1 101 ? 7.249 -3.119 8.080 1.00 94.06 101 ARG A C 1
ATOM 817 O O . ARG A 1 101 ? 7.981 -2.238 7.664 1.00 94.06 101 ARG A O 1
ATOM 824 N N . HIS A 1 102 ? 7.726 -4.275 8.536 1.00 93.62 102 HIS A N 1
ATOM 825 C CA . HIS A 1 102 ? 9.163 -4.555 8.587 1.00 93.62 102 HIS A CA 1
ATOM 826 C C . HIS A 1 102 ? 9.829 -4.465 7.202 1.00 93.62 102 HIS A C 1
ATOM 828 O O . HIS A 1 102 ? 10.942 -3.964 7.089 1.00 93.62 102 HIS A O 1
ATOM 834 N N . ILE A 1 103 ? 9.170 -4.943 6.137 1.00 91.19 103 ILE A N 1
ATOM 835 C CA . ILE A 1 103 ? 9.687 -4.798 4.762 1.00 91.19 103 ILE A CA 1
ATOM 836 C C . ILE A 1 103 ? 9.801 -3.314 4.397 1.00 91.19 103 ILE A C 1
ATOM 838 O O . ILE A 1 103 ? 10.820 -2.894 3.856 1.00 91.19 103 ILE A O 1
ATOM 842 N N . LEU A 1 104 ? 8.772 -2.525 4.709 1.00 92.75 104 LEU A N 1
ATOM 843 C CA . LEU A 1 104 ? 8.739 -1.093 4.420 1.00 92.75 104 LEU A CA 1
ATOM 844 C C . LEU A 1 104 ? 9.872 -0.325 5.113 1.00 92.75 104 LEU A C 1
ATOM 846 O O . LEU A 1 104 ? 10.481 0.545 4.487 1.00 92.75 104 LEU A O 1
ATOM 850 N N . ASP A 1 105 ? 10.127 -0.661 6.377 1.00 93.44 105 ASP A N 1
ATOM 851 C CA . ASP A 1 105 ? 11.040 0.064 7.263 1.00 93.44 105 ASP A CA 1
ATOM 852 C C . ASP A 1 105 ? 12.508 -0.334 7.052 1.00 93.44 105 ASP A C 1
ATOM 854 O O . ASP A 1 105 ? 13.404 0.471 7.298 1.00 93.44 105 ASP A O 1
ATOM 858 N N . HIS A 1 106 ? 12.765 -1.576 6.622 1.00 92.94 106 HIS A N 1
ATOM 859 C CA . HIS A 1 106 ? 14.118 -2.147 6.651 1.00 92.94 106 HIS A CA 1
ATOM 860 C C . HIS A 1 106 ? 14.586 -2.798 5.351 1.00 92.94 106 HIS A C 1
ATOM 862 O O . HIS A 1 106 ? 15.777 -3.051 5.207 1.00 92.94 106 HIS A O 1
ATOM 868 N N . GLU A 1 107 ? 13.688 -3.116 4.418 1.00 89.88 107 GLU A N 1
ATOM 869 C CA . GLU A 1 107 ? 14.057 -3.833 3.188 1.00 89.88 107 GLU A CA 1
ATOM 870 C C . GLU A 1 107 ? 13.838 -3.018 1.912 1.00 89.88 107 GLU A C 1
ATOM 872 O O . GLU A 1 107 ? 14.098 -3.525 0.818 1.00 89.88 107 GLU A O 1
ATOM 877 N N . ARG A 1 108 ? 13.320 -1.790 2.023 1.00 89.06 108 ARG A N 1
ATOM 878 C CA . ARG A 1 108 ? 13.255 -0.872 0.886 1.00 89.06 108 ARG A CA 1
ATOM 879 C C . ARG A 1 108 ? 14.634 -0.315 0.575 1.00 89.06 108 ARG A C 1
ATOM 881 O O . ARG A 1 108 ? 15.453 -0.110 1.463 1.00 89.06 108 ARG A O 1
ATOM 888 N N . ILE A 1 109 ? 14.837 -0.038 -0.704 1.00 89.06 109 ILE A N 1
ATOM 889 C CA . ILE A 1 109 ? 16.046 0.590 -1.214 1.00 89.06 109 ILE A CA 1
ATOM 890 C C . ILE A 1 109 ? 15.722 2.057 -1.452 1.00 89.06 109 ILE A C 1
ATOM 892 O O . ILE A 1 109 ? 14.787 2.383 -2.185 1.00 89.06 109 ILE A O 1
ATOM 896 N N . GLU A 1 110 ? 16.478 2.928 -0.800 1.00 89.88 110 GLU A N 1
ATOM 897 C CA . GLU A 1 110 ? 16.425 4.360 -1.049 1.00 89.88 110 GLU A CA 1
ATOM 898 C C . GLU A 1 110 ? 17.157 4.673 -2.357 1.00 89.88 110 GLU A C 1
ATOM 900 O O . GLU A 1 110 ? 18.253 4.169 -2.603 1.00 89.88 110 GLU A O 1
ATOM 905 N N . LEU A 1 111 ? 16.533 5.485 -3.207 1.00 90.69 111 LEU A N 1
ATOM 906 C CA . LEU A 1 111 ? 17.123 5.967 -4.451 1.00 90.69 111 LEU A CA 1
ATOM 907 C C . LEU A 1 111 ? 17.260 7.485 -4.372 1.00 90.69 111 LEU A C 1
ATOM 909 O O . LEU A 1 111 ? 16.373 8.166 -3.855 1.00 90.69 111 LEU A O 1
ATOM 913 N N . ALA A 1 112 ? 18.356 8.011 -4.918 1.00 93.19 112 ALA A N 1
ATOM 914 C CA . ALA A 1 112 ? 18.549 9.447 -5.033 1.00 93.19 112 ALA A CA 1
ATOM 915 C C . ALA A 1 112 ? 17.464 10.074 -5.939 1.00 93.19 112 ALA A C 1
ATOM 917 O O . ALA A 1 112 ? 17.034 9.432 -6.905 1.00 93.19 112 ALA A O 1
ATOM 918 N N . PRO A 1 113 ? 17.023 11.319 -5.672 1.00 94.06 113 PRO A N 1
ATOM 919 C CA . PRO A 1 113 ? 15.973 11.966 -6.460 1.00 94.06 113 PRO A CA 1
ATOM 920 C C . PRO A 1 113 ? 16.256 12.019 -7.968 1.00 94.06 113 PRO A C 1
ATOM 922 O O . PRO A 1 113 ? 15.365 11.743 -8.764 1.00 94.06 113 PRO A O 1
ATOM 925 N N . ASP A 1 11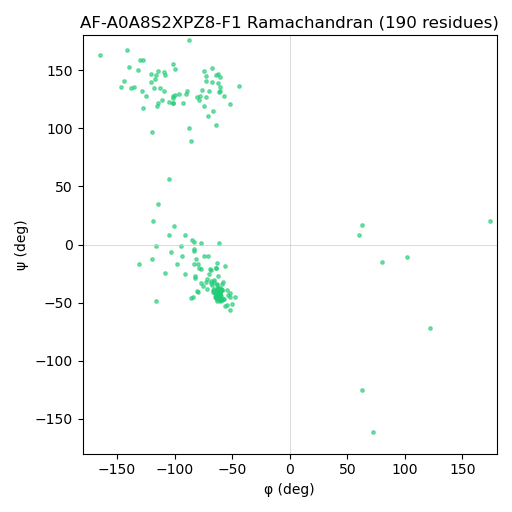4 ? 17.504 12.274 -8.372 1.00 93.25 114 ASP A N 1
ATOM 926 C CA . ASP A 1 114 ? 17.889 12.335 -9.788 1.00 93.25 114 ASP A CA 1
ATOM 927 C C . ASP A 1 114 ? 17.700 10.988 -10.505 1.00 93.25 114 ASP A C 1
ATOM 929 O O . ASP A 1 114 ? 17.369 10.934 -11.692 1.00 93.25 114 ASP A O 1
ATOM 933 N N . LEU A 1 115 ? 17.909 9.886 -9.784 1.00 91.38 115 LEU A N 1
ATOM 934 C CA . LEU A 1 115 ? 17.716 8.541 -10.296 1.00 91.38 115 LEU A CA 1
ATOM 935 C C . LEU A 1 115 ? 16.229 8.220 -10.459 1.00 91.38 115 LEU A C 1
ATOM 937 O O . LEU A 1 115 ? 15.836 7.602 -11.448 1.00 91.38 115 LEU A O 1
ATOM 941 N N . ILE A 1 116 ? 15.402 8.682 -9.518 1.00 91.62 116 ILE A N 1
ATOM 942 C CA . ILE A 1 116 ? 13.943 8.577 -9.609 1.00 91.62 116 ILE A CA 1
ATOM 943 C C . ILE A 1 116 ? 13.439 9.354 -10.832 1.00 91.62 116 ILE A C 1
ATOM 945 O O . ILE A 1 116 ? 12.674 8.799 -11.618 1.00 91.62 116 ILE A O 1
ATOM 949 N N . ASP A 1 117 ? 13.918 10.579 -11.056 1.00 93.75 117 ASP A N 1
ATOM 950 C CA . ASP A 1 117 ? 13.526 11.397 -12.212 1.00 93.75 117 ASP A CA 1
ATOM 951 C C . ASP A 1 117 ? 13.880 10.725 -13.549 1.00 93.75 117 ASP A C 1
ATOM 953 O O . ASP A 1 117 ? 13.073 10.707 -14.487 1.00 93.75 117 ASP A O 1
ATOM 957 N N . LYS A 1 118 ? 15.064 10.104 -13.636 1.00 93.25 118 LYS A N 1
ATOM 958 C CA . LYS A 1 118 ? 15.484 9.319 -14.810 1.00 93.25 118 LYS A CA 1
ATOM 959 C C . LYS A 1 118 ? 14.563 8.119 -15.051 1.00 93.25 118 LYS A C 1
ATOM 961 O O . LYS A 1 118 ? 14.146 7.900 -16.188 1.00 93.25 118 LYS A O 1
ATOM 966 N N . LEU A 1 119 ? 14.208 7.378 -13.996 1.00 91.88 119 LEU A N 1
ATOM 967 C CA . LEU A 1 119 ? 13.277 6.243 -14.071 1.00 91.88 119 LEU A CA 1
ATOM 968 C C . LEU A 1 119 ? 11.872 6.677 -14.507 1.00 91.88 119 LEU A C 1
ATOM 970 O O . LEU A 1 119 ? 11.246 6.001 -15.323 1.00 91.88 119 LEU A O 1
ATOM 974 N N . LEU A 1 120 ? 11.376 7.805 -13.992 1.00 93.06 120 LEU A N 1
ATOM 975 C CA . LEU A 1 120 ? 10.081 8.363 -14.388 1.00 93.06 120 LEU A CA 1
ATOM 976 C C . LEU A 1 120 ? 10.087 8.793 -15.859 1.00 93.06 120 LEU A C 1
ATOM 978 O O . LEU A 1 120 ? 9.191 8.412 -16.607 1.00 93.06 120 LEU A O 1
ATOM 982 N N . THR A 1 121 ? 11.141 9.482 -16.298 1.00 93.12 121 THR A N 1
ATOM 983 C CA . THR A 1 121 ? 11.310 9.896 -17.700 1.00 93.12 121 THR A CA 1
ATOM 984 C C . THR A 1 121 ? 11.358 8.691 -18.646 1.00 93.12 121 THR A C 1
ATOM 986 O O . THR A 1 121 ? 10.750 8.699 -19.715 1.00 93.12 121 THR A O 1
ATOM 989 N N . GLU A 1 122 ? 12.086 7.635 -18.278 1.00 91.62 122 GLU A N 1
ATOM 990 C CA . GLU A 1 122 ? 12.132 6.393 -19.056 1.00 91.62 122 GLU A CA 1
ATOM 991 C C . GLU A 1 122 ? 10.757 5.714 -19.120 1.00 91.62 122 GLU A C 1
ATOM 993 O O . GLU A 1 122 ? 10.335 5.262 -20.186 1.00 91.62 122 GLU A O 1
ATOM 998 N N . ARG A 1 123 ? 10.027 5.681 -18.000 1.00 91.75 123 ARG A N 1
ATOM 999 C CA . ARG A 1 123 ? 8.669 5.131 -17.943 1.00 91.75 123 ARG A CA 1
ATOM 1000 C C . ARG A 1 123 ? 7.709 5.883 -18.864 1.00 91.75 123 ARG A C 1
ATOM 1002 O O . ARG A 1 123 ? 6.925 5.232 -19.543 1.00 91.75 123 ARG A O 1
ATOM 1009 N N . GLU A 1 124 ? 7.775 7.211 -18.896 1.00 92.56 124 GLU A N 1
ATOM 1010 C CA . GLU A 1 124 ? 6.962 8.044 -19.793 1.00 92.56 124 GLU A CA 1
ATOM 1011 C C . GLU A 1 124 ? 7.294 7.789 -21.265 1.00 92.56 124 GLU A C 1
ATOM 1013 O O . GLU A 1 124 ? 6.393 7.604 -22.077 1.00 92.56 124 GLU A O 1
ATOM 1018 N N . LYS A 1 125 ? 8.585 7.711 -21.616 1.00 89.94 125 LYS A N 1
ATOM 1019 C CA . LYS A 1 125 ? 9.019 7.413 -22.992 1.00 89.94 125 LYS A CA 1
ATOM 1020 C C . LYS A 1 125 ? 8.523 6.056 -23.475 1.00 89.94 125 LYS A C 1
ATOM 1022 O O . LYS A 1 125 ? 8.163 5.924 -24.642 1.00 89.94 125 LYS A O 1
ATOM 1027 N N . ASN A 1 126 ? 8.538 5.063 -22.590 1.00 90.56 126 ASN A N 1
ATOM 1028 C CA . ASN A 1 126 ? 8.139 3.692 -22.892 1.00 90.56 126 ASN A CA 1
ATOM 1029 C C . ASN A 1 126 ? 6.622 3.475 -22.807 1.00 90.56 126 ASN A C 1
ATOM 1031 O O . ASN A 1 126 ? 6.147 2.374 -23.105 1.00 90.56 126 ASN A O 1
ATOM 1035 N N . ASP A 1 127 ? 5.856 4.494 -22.413 1.00 88.00 127 ASP A N 1
ATOM 1036 C CA . ASP A 1 127 ? 4.408 4.389 -22.353 1.00 88.00 127 ASP A CA 1
ATOM 1037 C C . ASP A 1 127 ? 3.848 4.097 -23.752 1.00 88.00 127 ASP A C 1
ATOM 1039 O O . ASP A 1 127 ? 4.239 4.699 -24.751 1.00 88.00 127 ASP A O 1
ATOM 1043 N N . HIS A 1 128 ? 2.969 3.101 -23.834 1.00 87.19 128 HIS A N 1
ATOM 1044 C CA . HIS A 1 128 ? 2.384 2.594 -25.083 1.00 87.19 128 HIS A CA 1
ATOM 1045 C C . HIS A 1 128 ? 3.352 2.035 -26.151 1.00 87.19 128 HIS A C 1
ATOM 1047 O O . HIS A 1 128 ? 2.896 1.692 -27.244 1.00 87.19 128 HIS A O 1
ATOM 1053 N N . GLN A 1 129 ? 4.650 1.870 -25.871 1.00 89.56 129 GLN A N 1
ATOM 1054 C CA . GLN A 1 129 ? 5.574 1.272 -26.841 1.00 89.56 129 GLN A CA 1
ATOM 1055 C C . GLN A 1 129 ? 5.319 -0.231 -27.040 1.00 89.56 129 GLN A C 1
ATOM 1057 O O . GLN A 1 129 ? 5.224 -1.001 -26.081 1.00 89.56 129 GLN A O 1
ATOM 1062 N N . VAL A 1 130 ? 5.260 -0.662 -28.305 1.00 90.81 130 VAL A N 1
ATOM 1063 C CA . VAL A 1 130 ? 5.219 -2.075 -28.709 1.00 90.81 130 VAL A CA 1
ATOM 1064 C C . VAL A 1 130 ? 6.016 -2.296 -30.006 1.00 90.81 130 VAL A C 1
ATOM 1066 O O . VAL A 1 130 ? 5.906 -1.483 -30.925 1.00 90.81 130 VAL A O 1
ATOM 1069 N N . PRO A 1 131 ? 6.768 -3.405 -30.151 1.00 94.06 131 PRO A N 1
ATOM 1070 C CA . PRO A 1 131 ? 7.130 -4.367 -29.108 1.00 94.06 131 PRO A CA 1
ATOM 1071 C C . PRO A 1 131 ? 8.075 -3.743 -28.067 1.00 94.06 131 PRO A C 1
ATOM 1073 O O . PRO A 1 131 ? 8.843 -2.843 -28.386 1.00 94.06 131 PRO A O 1
ATOM 1076 N N . PHE A 1 132 ? 8.032 -4.237 -26.831 1.00 94.88 132 PHE A N 1
ATOM 1077 C CA . PHE A 1 132 ? 8.807 -3.699 -25.713 1.00 94.88 132 PHE A CA 1
ATOM 1078 C C . PHE A 1 132 ? 9.404 -4.821 -24.858 1.00 94.88 132 PHE A C 1
ATOM 1080 O O . PHE A 1 132 ? 8.722 -5.788 -24.512 1.00 94.88 132 PHE A O 1
ATOM 1087 N N . VAL A 1 133 ? 10.678 -4.682 -24.498 1.00 94.50 133 VAL A N 1
ATOM 1088 C CA . VAL A 1 133 ? 11.379 -5.547 -23.542 1.00 94.50 133 VAL A CA 1
ATOM 1089 C C . VAL A 1 133 ? 12.012 -4.624 -22.500 1.00 94.50 133 VAL A C 1
ATOM 1091 O O . VAL A 1 133 ? 12.836 -3.797 -22.888 1.00 94.50 133 VAL A O 1
ATOM 1094 N N . PRO A 1 134 ? 11.632 -4.718 -21.212 1.00 92.38 134 PRO A N 1
ATOM 1095 C CA . PRO A 1 134 ? 12.249 -3.918 -20.160 1.00 92.38 134 PRO A CA 1
ATOM 1096 C C . PRO A 1 134 ? 13.762 -4.146 -20.108 1.00 92.38 134 PRO A C 1
ATOM 1098 O O . PRO A 1 134 ? 14.219 -5.287 -20.038 1.00 92.38 134 PRO A O 1
ATOM 1101 N N . SER A 1 135 ? 14.529 -3.061 -20.143 1.00 88.81 135 SER A N 1
ATOM 1102 C CA . SER A 1 135 ? 15.995 -3.067 -20.074 1.00 88.81 135 SER A CA 1
ATOM 1103 C C . SER A 1 135 ? 16.526 -2.894 -18.651 1.00 88.81 135 SER A C 1
ATOM 1105 O O . SER A 1 135 ? 17.724 -3.063 -18.424 1.00 88.81 135 SER A O 1
ATOM 1107 N N . GLN A 1 136 ? 15.660 -2.566 -17.686 1.00 88.12 136 GLN A N 1
ATOM 1108 C CA . GLN A 1 136 ? 16.085 -2.289 -16.320 1.00 88.12 136 GLN A CA 1
ATOM 1109 C C . GLN A 1 136 ? 16.711 -3.524 -15.649 1.00 88.12 136 GLN A C 1
ATOM 1111 O O . GLN A 1 136 ? 16.249 -4.650 -15.859 1.00 88.12 136 GLN A O 1
ATOM 1116 N N . PRO A 1 137 ? 17.711 -3.327 -14.772 1.00 86.94 137 PRO A N 1
ATOM 1117 C CA . PRO A 1 137 ? 18.313 -4.425 -14.031 1.00 86.94 137 PRO A CA 1
ATOM 1118 C C . PRO A 1 137 ? 17.296 -5.147 -13.135 1.00 86.94 137 PRO A C 1
ATOM 1120 O O . PRO A 1 137 ? 16.596 -4.527 -12.338 1.00 86.94 137 PRO A O 1
ATOM 1123 N N . ILE A 1 138 ? 17.272 -6.480 -13.194 1.00 85.56 138 ILE A N 1
ATOM 1124 C CA . ILE A 1 138 ? 16.389 -7.317 -12.359 1.00 85.56 138 ILE A CA 1
ATOM 1125 C C . ILE A 1 138 ? 16.950 -7.600 -10.956 1.00 85.56 138 ILE A C 1
ATOM 1127 O O . ILE A 1 138 ? 16.319 -8.301 -10.174 1.00 85.56 138 ILE A O 1
ATOM 1131 N N . GLY A 1 139 ? 18.117 -7.044 -10.606 1.00 81.81 139 GLY A N 1
ATOM 1132 C CA . GLY A 1 139 ? 18.794 -7.295 -9.323 1.00 81.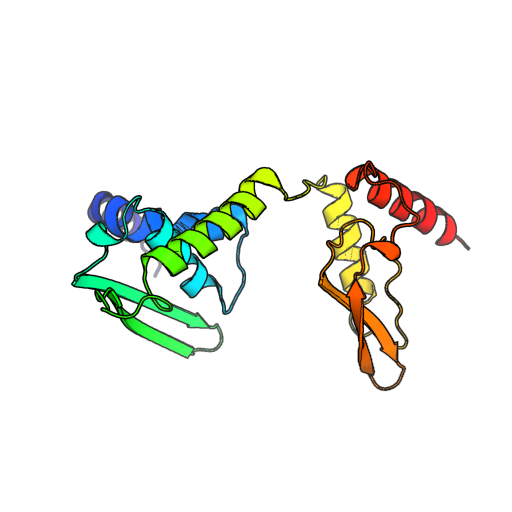81 139 GLY A CA 1
ATOM 1133 C C . GLY A 1 139 ? 18.014 -6.840 -8.082 1.00 81.81 139 GLY A C 1
ATOM 1134 O O . GLY A 1 139 ? 18.324 -7.272 -6.977 1.00 81.81 139 GLY A O 1
ATOM 1135 N N . ILE A 1 140 ? 16.994 -5.993 -8.258 1.00 85.12 140 ILE A N 1
ATOM 1136 C CA . ILE A 1 140 ? 16.077 -5.568 -7.190 1.00 85.12 140 ILE A CA 1
ATOM 1137 C C . ILE A 1 140 ? 15.022 -6.632 -6.840 1.00 85.12 140 ILE A C 1
ATOM 1139 O O . ILE A 1 140 ? 14.437 -6.582 -5.757 1.00 85.12 140 ILE A O 1
ATOM 1143 N N . LEU A 1 141 ? 14.754 -7.576 -7.748 1.00 88.25 141 LEU A N 1
ATOM 1144 C CA . LEU A 1 141 ? 13.701 -8.571 -7.575 1.00 88.25 141 LEU A CA 1
ATOM 1145 C C . LEU A 1 141 ? 14.093 -9.609 -6.522 1.00 88.25 141 LEU A C 1
ATOM 1147 O O . LEU A 1 141 ? 15.236 -10.061 -6.439 1.00 88.25 141 LEU A O 1
ATOM 1151 N N . LYS A 1 142 ? 13.115 -10.014 -5.714 1.00 88.00 142 LYS A N 1
ATOM 1152 C CA . LYS A 1 142 ? 13.255 -11.074 -4.716 1.00 88.00 142 LYS A CA 1
ATOM 1153 C C . LYS A 1 142 ? 12.684 -12.382 -5.257 1.00 88.00 142 LYS A C 1
ATOM 1155 O O . LYS A 1 142 ? 11.752 -12.361 -6.064 1.00 88.00 142 LYS A O 1
ATOM 1160 N N . PRO A 1 143 ? 13.196 -13.546 -4.811 1.00 90.75 143 PRO A N 1
ATOM 1161 C CA . PRO A 1 143 ? 12.651 -14.833 -5.220 1.00 90.75 143 PRO A CA 1
ATOM 1162 C C . PRO A 1 143 ? 11.139 -14.894 -5.002 1.00 90.75 143 PRO A C 1
ATOM 1164 O O . PRO A 1 143 ? 10.646 -14.759 -3.882 1.00 90.75 143 PRO A O 1
ATOM 1167 N N . GLY A 1 144 ? 10.411 -15.125 -6.087 1.00 91.44 144 GLY A N 1
ATOM 1168 C CA . GLY A 1 144 ? 8.960 -15.176 -6.101 1.00 91.44 144 GLY A CA 1
ATOM 1169 C C . GLY A 1 144 ? 8.250 -13.934 -6.626 1.00 91.44 144 GLY A C 1
ATOM 1170 O O . GLY A 1 144 ? 7.053 -14.044 -6.903 1.00 91.44 144 GLY A O 1
ATOM 1171 N N . ASP A 1 145 ? 8.958 -12.822 -6.821 1.00 92.88 145 ASP A N 1
ATOM 1172 C CA . ASP A 1 145 ? 8.405 -11.630 -7.456 1.00 92.88 145 ASP A CA 1
ATOM 1173 C C . ASP A 1 145 ? 7.995 -11.935 -8.898 1.00 92.88 145 ASP A C 1
ATOM 1175 O O . ASP A 1 145 ? 8.684 -12.650 -9.629 1.00 92.88 145 ASP A O 1
ATOM 1179 N N . ILE A 1 146 ? 6.848 -11.395 -9.306 1.00 95.44 146 ILE A N 1
ATOM 1180 C CA . ILE A 1 146 ? 6.351 -11.492 -10.678 1.00 95.44 146 ILE A CA 1
ATOM 1181 C C . ILE A 1 146 ? 6.656 -10.170 -11.371 1.00 95.44 146 ILE A C 1
ATOM 1183 O O . ILE A 1 146 ? 6.249 -9.112 -10.888 1.00 95.44 146 ILE A O 1
ATOM 1187 N N . TYR A 1 147 ? 7.332 -10.227 -12.514 1.00 94.88 147 TYR A N 1
ATOM 1188 C CA . TYR A 1 147 ? 7.741 -9.047 -13.272 1.00 94.88 147 TYR A CA 1
ATOM 1189 C C . TYR A 1 147 ? 7.343 -9.160 -14.746 1.00 94.88 147 TYR A C 1
ATOM 1191 O O . TYR A 1 147 ? 7.066 -10.244 -15.264 1.00 94.88 147 TYR A O 1
ATOM 1199 N N . LEU A 1 148 ? 7.267 -8.013 -15.424 1.00 95.31 148 LEU A N 1
ATOM 1200 C CA . LEU A 1 148 ? 7.000 -7.945 -16.858 1.00 95.31 148 LEU A CA 1
ATOM 1201 C C . LEU A 1 148 ? 8.262 -8.362 -17.626 1.00 95.31 148 LEU A C 1
ATOM 1203 O O . LEU A 1 148 ? 9.283 -7.696 -17.508 1.00 95.31 148 LEU A O 1
ATOM 1207 N N . LYS A 1 149 ? 8.182 -9.424 -18.431 1.00 95.62 149 LYS A N 1
ATOM 1208 C CA . LYS A 1 149 ? 9.279 -9.877 -19.300 1.00 95.62 149 LYS A CA 1
ATOM 1209 C C . LYS A 1 149 ? 9.274 -9.149 -20.641 1.00 95.62 149 LYS A C 1
ATOM 1211 O O . LYS A 1 149 ? 10.321 -8.744 -21.130 1.00 95.62 149 LYS A O 1
ATOM 1216 N N . SER A 1 150 ? 8.106 -9.030 -21.269 1.00 96.75 150 SER A N 1
ATOM 1217 C CA . SER A 1 150 ? 7.975 -8.379 -22.574 1.00 96.75 150 SER A CA 1
ATOM 1218 C C . SER A 1 150 ? 6.528 -8.034 -22.916 1.00 96.75 150 SER A C 1
ATOM 1220 O O . SER A 1 150 ? 5.575 -8.563 -22.335 1.00 96.75 150 SER A O 1
ATOM 1222 N N . ILE A 1 151 ? 6.373 -7.146 -23.894 1.00 97.50 151 ILE A N 1
ATOM 1223 C CA . ILE A 1 151 ? 5.123 -6.830 -24.575 1.00 97.50 151 ILE A CA 1
ATOM 1224 C C . ILE A 1 151 ? 5.356 -7.030 -26.068 1.00 97.50 151 ILE A C 1
ATOM 1226 O O . ILE A 1 151 ? 6.304 -6.486 -26.632 1.00 97.50 151 ILE A O 1
ATOM 1230 N N . ASP A 1 152 ? 4.508 -7.808 -26.729 1.00 96.38 152 ASP A N 1
ATOM 1231 C CA . ASP A 1 152 ? 4.629 -7.980 -28.175 1.00 96.38 152 ASP A CA 1
ATOM 1232 C C . ASP A 1 152 ? 3.882 -6.907 -28.981 1.00 96.38 152 ASP A C 1
ATOM 1234 O O . ASP A 1 152 ? 3.156 -6.072 -28.446 1.00 96.38 152 ASP A O 1
ATOM 1238 N N . LYS A 1 153 ? 4.026 -6.965 -30.310 1.00 96.88 153 LYS A N 1
ATOM 1239 C CA . LYS A 1 153 ? 3.353 -6.065 -31.264 1.00 96.88 153 LYS A CA 1
ATOM 1240 C C . LYS A 1 153 ? 1.818 -6.044 -31.160 1.00 96.88 153 LYS A C 1
ATOM 1242 O O . LYS A 1 153 ? 1.189 -5.114 -31.647 1.00 96.88 153 LYS A O 1
ATOM 1247 N N . ASN A 1 154 ? 1.213 -7.057 -30.537 1.00 96.31 154 ASN A N 1
ATOM 1248 C CA . ASN A 1 154 ? -0.231 -7.171 -30.339 1.00 96.31 154 ASN A CA 1
ATOM 1249 C C . ASN A 1 154 ? -0.644 -6.752 -28.917 1.00 96.31 154 ASN A C 1
ATOM 1251 O O . ASN A 1 154 ? -1.748 -7.077 -28.487 1.00 96.31 154 ASN A O 1
ATOM 1255 N N . HIS A 1 155 ? 0.230 -6.056 -28.181 1.00 95.50 155 HIS A N 1
ATOM 1256 C CA . HIS A 1 155 ? 0.011 -5.614 -26.802 1.00 95.50 155 HIS A CA 1
ATOM 1257 C C . HIS A 1 155 ? -0.170 -6.760 -25.790 1.00 95.50 155 HIS A C 1
ATOM 1259 O O . HIS A 1 155 ? -0.636 -6.535 -24.669 1.00 95.50 155 HIS A O 1
ATOM 1265 N N . ARG A 1 156 ? 0.213 -7.998 -26.140 1.00 97.25 156 ARG A N 1
ATOM 1266 C CA . ARG A 1 156 ? 0.168 -9.125 -25.199 1.00 97.25 156 ARG A CA 1
ATOM 1267 C C . ARG A 1 156 ? 1.358 -9.018 -24.256 1.00 97.25 156 ARG A C 1
ATOM 1269 O O . ARG A 1 156 ? 2.494 -8.889 -24.709 1.00 97.25 156 ARG A O 1
ATOM 1276 N N . ARG A 1 157 ? 1.087 -9.064 -22.951 1.00 97.44 157 ARG A N 1
ATOM 1277 C CA . ARG A 1 157 ? 2.096 -8.961 -21.891 1.00 97.44 157 ARG A CA 1
ATOM 1278 C C . ARG A 1 157 ? 2.503 -10.349 -21.416 1.00 97.44 157 ARG A C 1
ATOM 1280 O O . ARG A 1 157 ? 1.643 -11.158 -21.073 1.00 97.44 157 ARG A O 1
ATOM 1287 N N . PHE A 1 158 ? 3.803 -10.592 -21.364 1.00 97.62 158 PHE A N 1
ATOM 1288 C CA . PHE A 1 158 ? 4.391 -11.827 -20.863 1.00 97.62 158 PHE A CA 1
ATOM 1289 C C . PHE A 1 158 ? 5.067 -11.541 -19.527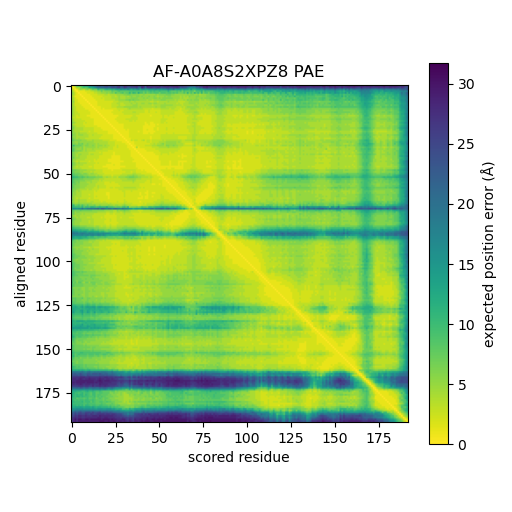 1.00 97.62 158 PHE A C 1
ATOM 1291 O O . PHE A 1 158 ? 5.816 -10.573 -19.403 1.00 97.62 158 PHE A O 1
ATOM 1298 N N . TYR A 1 159 ? 4.790 -12.378 -18.531 1.00 97.25 159 TYR A N 1
ATOM 1299 C CA . TYR A 1 159 ? 5.293 -12.230 -17.170 1.00 97.25 159 TYR A CA 1
ATOM 1300 C C . TYR A 1 159 ? 6.102 -13.456 -16.775 1.00 97.25 159 TYR A C 1
ATOM 1302 O O . TYR A 1 159 ? 5.766 -14.571 -17.176 1.00 97.25 159 TYR A O 1
ATOM 1310 N N . GLU A 1 160 ? 7.124 -13.248 -15.955 1.00 95.56 160 GLU A N 1
ATOM 1311 C CA . GLU A 1 160 ? 7.908 -14.321 -15.351 1.00 95.56 160 GLU A CA 1
ATOM 1312 C C . GLU A 1 160 ? 7.992 -14.146 -13.843 1.00 95.56 160 GLU A C 1
ATOM 1314 O O . GLU A 1 160 ? 7.749 -13.066 -13.298 1.00 95.56 160 GLU A O 1
ATOM 1319 N N . LYS A 1 161 ? 8.282 -15.257 -13.170 1.00 94.94 161 LYS A N 1
ATOM 1320 C CA . LYS A 1 161 ? 8.542 -15.294 -11.740 1.00 94.94 161 LYS A CA 1
ATOM 1321 C C . LYS A 1 161 ? 10.049 -15.334 -11.554 1.00 94.94 161 LYS A C 1
ATOM 13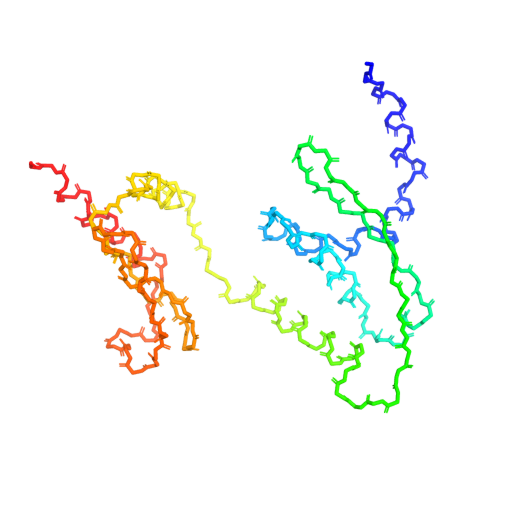23 O O . LYS A 1 161 ? 10.701 -16.176 -12.154 1.00 94.94 161 LYS A O 1
ATOM 1328 N N . PHE A 1 162 ? 10.583 -14.450 -10.728 1.00 91.81 162 PHE A N 1
ATOM 1329 C CA . PHE A 1 162 ? 12.010 -14.415 -10.444 1.00 91.81 162 PHE A CA 1
ATOM 1330 C C . PHE A 1 162 ? 12.408 -15.594 -9.545 1.00 91.81 162 PHE A C 1
ATOM 1332 O O . PHE A 1 162 ? 11.804 -15.805 -8.483 1.00 91.81 162 PHE A O 1
ATOM 1339 N N . HIS A 1 163 ? 13.412 -16.367 -9.959 1.00 89.06 163 HIS A N 1
ATOM 1340 C CA . HIS A 1 163 ? 13.952 -17.500 -9.213 1.00 89.06 163 HIS A CA 1
ATOM 1341 C C . HIS A 1 163 ? 15.347 -17.174 -8.662 1.00 89.06 163 HIS A C 1
ATOM 1343 O O . HIS A 1 163 ? 16.113 -16.422 -9.248 1.00 89.06 163 HIS A O 1
ATOM 1349 N N . ALA A 1 164 ? 15.703 -17.750 -7.510 1.00 73.12 164 ALA A N 1
ATOM 1350 C CA . ALA A 1 164 ? 16.995 -17.482 -6.869 1.00 73.12 164 ALA A CA 1
ATOM 1351 C C . ALA A 1 164 ? 18.205 -17.952 -7.704 1.00 73.12 164 ALA A C 1
ATOM 1353 O O . ALA A 1 164 ? 19.308 -17.456 -7.501 1.00 73.12 164 ALA A O 1
ATOM 1354 N N . ASP A 1 165 ? 18.006 -18.877 -8.644 1.00 68.56 165 ASP A N 1
ATOM 1355 C CA . ASP A 1 165 ? 19.061 -19.361 -9.541 1.00 68.56 165 ASP A CA 1
ATOM 1356 C C . ASP A 1 165 ? 19.296 -18.413 -10.733 1.00 68.56 165 ASP A C 1
ATOM 1358 O O . ASP A 1 165 ? 20.335 -18.498 -11.384 1.00 68.56 165 ASP A O 1
ATOM 1362 N N . ASP A 1 166 ? 18.390 -17.451 -10.970 1.00 59.12 166 ASP A N 1
ATOM 1363 C CA . ASP A 1 166 ? 18.546 -16.413 -12.001 1.00 59.12 166 ASP A CA 1
ATOM 1364 C C . ASP A 1 166 ? 19.633 -15.387 -11.617 1.00 59.12 166 ASP A C 1
ATOM 1366 O O . ASP A 1 166 ? 20.058 -14.567 -12.435 1.00 59.12 166 ASP A O 1
ATOM 1370 N N . THR A 1 167 ? 20.132 -15.433 -10.374 1.00 54.94 167 THR A N 1
ATOM 1371 C CA . THR A 1 167 ? 21.267 -14.620 -9.932 1.00 54.94 167 THR A CA 1
ATOM 1372 C C . THR A 1 167 ? 22.606 -15.286 -10.249 1.00 54.94 167 THR A C 1
ATOM 1374 O O . THR A 1 167 ? 23.217 -15.926 -9.398 1.00 54.94 167 THR A O 1
ATOM 1377 N N . SER A 1 168 ? 23.149 -15.018 -11.438 1.00 50.78 168 SER A N 1
ATOM 1378 C CA . SER A 1 168 ? 24.611 -14.961 -11.614 1.00 50.78 168 SER A CA 1
ATOM 1379 C C . SER A 1 168 ? 25.212 -13.650 -11.068 1.00 50.78 168 SER A C 1
ATOM 1381 O O . SER A 1 168 ? 26.415 -13.423 -11.172 1.00 50.78 168 SER A O 1
ATOM 1383 N N . MET A 1 169 ? 24.380 -12.770 -10.495 1.00 50.34 169 MET A N 1
ATOM 1384 C CA . MET A 1 169 ? 24.745 -11.471 -9.927 1.00 50.34 169 MET A CA 1
ATOM 1385 C C . MET A 1 169 ? 24.818 -11.548 -8.396 1.00 50.34 169 MET A C 1
ATOM 1387 O O . MET A 1 169 ? 23.900 -12.017 -7.729 1.00 50.34 169 MET A O 1
ATOM 1391 N N . ASN A 1 170 ? 25.952 -11.103 -7.854 1.00 48.88 170 ASN A N 1
ATOM 1392 C CA . ASN A 1 170 ? 26.345 -11.145 -6.445 1.00 48.88 170 ASN A CA 1
ATOM 1393 C C . ASN A 1 170 ? 25.222 -10.740 -5.469 1.00 48.88 170 ASN A C 1
ATOM 1395 O O . ASN A 1 170 ? 24.616 -9.677 -5.611 1.00 48.88 170 ASN A O 1
ATOM 1399 N N . LYS A 1 171 ? 25.062 -11.496 -4.372 1.00 53.22 171 LYS A N 1
ATOM 1400 C CA . LYS A 1 171 ? 24.165 -11.178 -3.232 1.00 53.22 171 LYS A CA 1
ATOM 1401 C C . LYS A 1 171 ? 24.512 -9.865 -2.491 1.00 53.22 171 LYS A C 1
ATOM 1403 O O . LYS A 1 171 ? 23.846 -9.527 -1.524 1.00 53.22 171 LYS A O 1
ATOM 1408 N N . ASN A 1 172 ? 25.534 -9.145 -2.957 1.00 55.25 172 ASN A N 1
ATOM 1409 C CA . ASN A 1 172 ? 26.057 -7.881 -2.433 1.00 55.25 172 ASN A CA 1
ATOM 1410 C C . ASN A 1 172 ? 25.960 -6.730 -3.457 1.00 55.25 172 ASN A C 1
ATOM 1412 O O . ASN A 1 172 ? 26.710 -5.762 -3.367 1.00 55.25 172 ASN A O 1
ATOM 1416 N N . THR A 1 173 ? 25.096 -6.846 -4.469 1.00 66.19 173 THR A N 1
ATOM 1417 C CA . THR A 1 173 ? 24.935 -5.782 -5.469 1.00 66.19 173 THR A CA 1
ATOM 1418 C C . THR A 1 173 ? 24.323 -4.540 -4.820 1.00 66.19 173 THR A C 1
ATOM 1420 O O . THR A 1 173 ? 23.174 -4.565 -4.383 1.00 66.19 173 THR A O 1
ATOM 1423 N N . ASP A 1 174 ? 25.093 -3.454 -4.770 1.00 84.81 174 ASP A N 1
ATOM 1424 C CA . ASP A 1 174 ? 24.598 -2.118 -4.442 1.00 84.81 174 ASP A CA 1
ATOM 1425 C C . ASP A 1 174 ? 23.604 -1.689 -5.536 1.00 84.81 174 ASP A C 1
ATOM 1427 O O . ASP A 1 174 ? 23.985 -1.385 -6.669 1.00 84.81 174 ASP A O 1
ATOM 1431 N N . ILE A 1 175 ? 22.306 -1.761 -5.225 1.00 85.81 175 ILE A N 1
ATOM 1432 C CA . ILE A 1 175 ? 21.229 -1.487 -6.185 1.00 85.81 175 ILE A CA 1
ATOM 1433 C C . ILE A 1 175 ? 21.244 -0.024 -6.662 1.00 85.81 175 ILE A C 1
ATOM 1435 O O . ILE A 1 175 ? 21.154 0.186 -7.874 1.00 85.81 175 ILE A O 1
ATOM 1439 N N . PRO A 1 176 ? 21.397 0.994 -5.791 1.00 87.12 176 PRO A N 1
ATOM 1440 C CA . PRO A 1 176 ? 21.632 2.367 -6.239 1.00 87.12 176 PRO A CA 1
ATOM 1441 C C . PRO A 1 176 ? 22.787 2.495 -7.241 1.00 87.12 176 PRO A C 1
ATOM 1443 O O . PRO A 1 176 ? 22.631 3.146 -8.280 1.00 87.12 176 PRO A O 1
ATOM 1446 N N . GLN A 1 177 ? 23.923 1.839 -6.987 1.00 87.50 177 GLN A N 1
ATOM 1447 C CA . GLN A 1 177 ? 25.059 1.859 -7.912 1.00 87.50 177 GLN A CA 1
ATOM 1448 C C . GLN A 1 177 ? 24.743 1.143 -9.234 1.00 87.50 177 GLN A C 1
ATOM 1450 O O . GLN A 1 177 ? 25.076 1.656 -10.302 1.00 87.50 177 GLN A O 1
ATOM 1455 N N . LEU A 1 178 ? 24.047 0.004 -9.184 1.00 88.50 178 LEU A N 1
ATOM 1456 C CA . LEU A 1 178 ? 23.607 -0.748 -10.362 1.00 88.50 178 LEU A CA 1
ATOM 1457 C C . LEU A 1 178 ? 22.740 0.111 -11.294 1.00 88.50 178 LEU A C 1
ATOM 1459 O O . LEU A 1 178 ? 22.968 0.143 -12.502 1.00 88.50 178 LEU A O 1
ATOM 1463 N N . TYR A 1 179 ? 21.768 0.835 -10.739 1.00 87.62 179 TYR A N 1
ATOM 1464 C CA . TYR A 1 179 ? 20.914 1.730 -11.521 1.00 87.62 179 TYR A CA 1
ATOM 1465 C C . TYR A 1 179 ? 21.650 2.995 -11.980 1.00 87.62 179 TYR A C 1
ATOM 1467 O O . TYR A 1 179 ? 21.387 3.496 -13.072 1.00 87.62 179 TYR A O 1
ATOM 1475 N N . THR A 1 180 ? 22.607 3.493 -11.195 1.00 88.25 180 THR A N 1
ATOM 1476 C CA . THR A 1 180 ? 23.479 4.597 -11.624 1.00 88.25 180 THR A CA 1
ATOM 1477 C C . THR A 1 180 ? 24.281 4.197 -12.863 1.00 88.25 180 THR A C 1
ATOM 1479 O O . THR A 1 180 ? 24.273 4.931 -13.851 1.00 88.25 180 THR A O 1
ATOM 1482 N N . GLN A 1 181 ? 24.904 3.014 -12.845 1.00 88.44 181 GLN A N 1
ATOM 1483 C CA . GLN A 1 181 ? 25.654 2.484 -13.984 1.00 88.44 181 GLN A CA 1
ATOM 1484 C C . GLN A 1 181 ? 24.745 2.247 -15.193 1.00 88.44 181 GLN A C 1
ATOM 1486 O O . GLN A 1 181 ? 25.077 2.665 -16.299 1.00 88.44 181 GLN A O 1
ATOM 1491 N N . TYR A 1 182 ? 23.562 1.662 -14.970 1.00 89.69 182 TYR A N 1
ATOM 1492 C CA . TYR A 1 182 ? 22.556 1.465 -16.012 1.00 89.69 182 TYR A CA 1
ATOM 1493 C C . TYR A 1 182 ? 22.287 2.759 -16.793 1.00 89.69 182 TYR A C 1
ATOM 1495 O O . TYR A 1 182 ? 22.400 2.771 -18.018 1.00 89.69 182 TYR A O 1
ATOM 1503 N N . PHE A 1 183 ? 22.003 3.871 -16.110 1.00 88.00 183 PHE A N 1
ATOM 1504 C CA . PHE A 1 183 ? 21.742 5.132 -16.804 1.00 88.00 183 PHE A CA 1
ATOM 1505 C C . PHE A 1 183 ? 22.990 5.769 -17.422 1.00 88.00 183 PHE A C 1
ATOM 1507 O O . PHE A 1 183 ? 22.855 6.442 -18.440 1.00 88.00 183 PHE A O 1
ATOM 1514 N N . GLN A 1 184 ? 24.187 5.563 -16.864 1.00 87.50 184 GLN A N 1
ATOM 1515 C CA . GLN A 1 184 ? 25.431 6.025 -17.496 1.00 87.50 184 GLN A CA 1
ATOM 1516 C C . GLN A 1 184 ? 25.651 5.337 -18.850 1.00 87.50 184 GLN A C 1
ATOM 1518 O O . GLN A 1 184 ? 25.864 6.017 -19.855 1.00 87.50 184 GLN A O 1
ATOM 1523 N N . ASP A 1 185 ? 25.494 4.015 -18.907 1.00 85.12 185 ASP A N 1
ATOM 1524 C CA . ASP A 1 185 ? 25.679 3.235 -20.136 1.00 85.12 185 ASP A CA 1
ATOM 1525 C C . ASP A 1 185 ? 24.617 3.578 -21.198 1.00 85.12 185 ASP A C 1
ATOM 1527 O O . ASP A 1 185 ? 24.914 3.686 -22.390 1.00 85.12 185 ASP A O 1
ATOM 1531 N N . HIS A 1 186 ? 23.371 3.813 -20.774 1.00 76.94 186 HIS A N 1
ATOM 1532 C CA . HIS A 1 186 ? 22.265 4.143 -21.681 1.00 76.94 186 HIS A CA 1
ATOM 1533 C C . HIS A 1 186 ? 22.266 5.613 -22.139 1.00 76.94 186 HIS A C 1
ATOM 1535 O O . HIS A 1 186 ? 21.687 5.920 -23.180 1.00 76.94 186 HIS A O 1
ATOM 1541 N N . GLN A 1 187 ? 22.939 6.524 -21.426 1.00 61.47 187 GLN A N 1
ATOM 1542 C CA . GLN A 1 187 ? 23.170 7.894 -21.905 1.00 61.47 187 GLN A CA 1
ATOM 1543 C C . GLN A 1 187 ? 24.251 7.955 -22.992 1.00 61.47 187 GLN A C 1
ATOM 1545 O O . GLN A 1 187 ? 24.116 8.726 -23.942 1.00 61.47 187 GLN A O 1
ATOM 1550 N N . ILE A 1 188 ? 25.290 7.119 -22.897 1.00 50.22 188 ILE A N 1
ATOM 1551 C CA . ILE A 1 188 ? 26.376 7.061 -23.890 1.00 50.22 188 ILE A CA 1
ATOM 1552 C C . ILE A 1 188 ? 25.863 6.515 -25.235 1.00 50.22 188 ILE A C 1
ATOM 1554 O O . ILE A 1 188 ? 26.253 7.007 -26.292 1.00 50.22 188 ILE A O 1
ATOM 1558 N N . ASN A 1 189 ? 24.917 5.574 -25.207 1.00 46.88 189 ASN A N 1
ATOM 1559 C CA . ASN A 1 189 ? 24.359 4.946 -26.411 1.00 46.88 189 ASN A CA 1
ATOM 1560 C C . ASN A 1 189 ? 23.232 5.750 -27.096 1.00 46.88 189 ASN A C 1
ATOM 1562 O O . ASN A 1 189 ? 22.772 5.362 -28.164 1.00 46.88 189 ASN A O 1
ATOM 1566 N N . GLY A 1 190 ? 22.776 6.860 -26.503 1.00 41.19 190 GLY A N 1
ATOM 1567 C CA . GLY A 1 190 ? 21.723 7.727 -27.057 1.00 41.19 190 GLY A CA 1
ATOM 1568 C C . GLY A 1 190 ? 22.226 8.880 -27.938 1.00 41.19 190 GLY A C 1
ATOM 1569 O O . GLY A 1 190 ? 21.436 9.760 -28.274 1.00 41.19 190 GLY A O 1
ATOM 1570 N N . SER A 1 191 ? 23.525 8.908 -28.265 1.00 30.52 191 SER A N 1
ATOM 1571 C CA . SER A 1 191 ? 24.200 9.998 -28.997 1.00 30.52 191 SER A CA 1
ATOM 1572 C C . SER A 1 191 ? 24.721 9.584 -30.385 1.00 30.52 191 SER A C 1
ATOM 1574 O O . SER A 1 191 ? 25.775 10.059 -30.810 1.00 30.52 191 SER A O 1
ATOM 1576 N N . THR A 1 192 ? 24.007 8.705 -31.094 1.00 30.36 192 THR A N 1
ATOM 1577 C CA . THR A 1 192 ? 24.276 8.366 -32.508 1.00 30.36 192 THR A CA 1
ATOM 1578 C C . THR A 1 192 ? 23.007 8.380 -33.331 1.00 30.36 192 THR A C 1
ATOM 1580 O O . THR A 1 192 ? 22.043 7.716 -32.887 1.00 30.36 192 THR A O 1
#

pLDDT: mean 89.04, std 12.61, range [30.36, 97.75]